Protein AF-A0A0F4YR17-F1 (afdb_monomer)

Mean predicted aligned error: 17.88 Å

Nearest PDB structures (foldseek):
  8h3f-assembly1_H  TM=8.904E-01  e=1.041E-07  Homo sapiens
  4d10-assembly1_P  TM=8.775E-01  e=1.626E-07  Homo sapiens
  6r7f-assembly1_H  TM=9.020E-01  e=9.200E-07  Homo sapiens
  6r7h-assembly1_H  TM=9.008E-01  e=6.505E-07  Homo sapiens
  6r6h-assembly1_H  TM=8.736E-01  e=8.127E-06  Homo sapiens

Radius of gyration: 30.66 Å; Cα contacts (8 Å, |Δi|>4): 217; chains: 1; bounding box: 77×97×69 Å

Sequence (303 aa):
MAAKETKTIQAETKRSLLPAPPGVPHSNSLIFHVTALVGFEFLPGHRTMDLPPLSFEQLSKVLAEAPTAEALWDMLSQYENEACLQFTDTEVTGDPKLLSAFYASFLISHLLSDQIHEARAMTTRMPPTLVKDDMVLQNSITLLRAVYQNKYAEVYRILRQLPWPEPVNQYVQKYDAYFAEKTFKEISRAYEAIRAERAATYLGLEEEIQGDSGEPSPKLIQILTQRGWVWDADEHLFRPKVQDKPADLSDTKTSGLNQLVGLNEAFKSTLHTPAERLQPDYDDEANDNETCRETPYSGRDQI

pLDDT: mean 71.75, std 24.77, range [25.77, 96.62]

Structure (mmCIF, N/CA/C/O backbone):
data_AF-A0A0F4YR17-F1
#
_entry.id   AF-A0A0F4YR17-F1
#
loop_
_atom_site.group_PDB
_atom_site.id
_atom_site.type_symbol
_atom_site.label_atom_id
_atom_site.label_alt_id
_atom_site.label_comp_id
_atom_site.label_asym_id
_atom_site.label_entity_id
_atom_site.label_seq_id
_atom_site.pdbx_PDB_ins_code
_atom_site.Cartn_x
_atom_site.Cartn_y
_atom_site.Cartn_z
_atom_site.occupancy
_atom_site.B_iso_or_equiv
_atom_site.auth_seq_id
_atom_site.auth_comp_id
_atom_site.auth_asym_id
_atom_site.auth_atom_id
_atom_site.pdbx_PDB_model_num
ATOM 1 N N . MET A 1 1 ? 35.434 47.668 32.927 1.00 36.44 1 MET A N 1
ATOM 2 C CA . MET A 1 1 ? 34.637 48.835 33.382 1.00 36.44 1 MET A CA 1
ATOM 3 C C . MET A 1 1 ? 33.297 48.793 32.663 1.00 36.44 1 MET A C 1
ATOM 5 O O . MET A 1 1 ? 33.337 48.435 31.498 1.00 36.44 1 MET A O 1
ATOM 9 N N . ALA A 1 2 ? 32.189 49.154 33.336 1.00 40.12 2 ALA A N 1
ATOM 10 C CA . ALA A 1 2 ? 30.784 49.066 32.869 1.00 40.12 2 ALA A CA 1
ATOM 11 C C . ALA A 1 2 ? 30.328 47.629 32.486 1.00 40.12 2 ALA A C 1
ATOM 13 O O . ALA A 1 2 ? 30.920 47.020 31.609 1.00 40.12 2 ALA A O 1
ATOM 14 N N . ALA A 1 3 ? 29.386 46.931 33.134 1.00 39.28 3 ALA A N 1
ATOM 15 C CA . ALA A 1 3 ? 28.252 47.245 34.022 1.00 39.28 3 ALA A CA 1
ATOM 16 C C . ALA A 1 3 ? 26.977 47.778 33.333 1.00 39.28 3 ALA A C 1
ATOM 18 O O . ALA A 1 3 ? 27.070 48.686 32.513 1.00 39.28 3 ALA A O 1
ATOM 19 N N . LYS A 1 4 ? 25.821 47.275 33.823 1.00 41.38 4 LYS A N 1
ATOM 20 C CA . LYS A 1 4 ? 24.414 47.663 33.541 1.00 41.38 4 LYS A CA 1
ATOM 21 C C . LYS A 1 4 ? 23.824 47.165 32.199 1.00 41.38 4 LYS A C 1
ATOM 23 O O . LYS A 1 4 ? 24.542 47.064 31.219 1.00 41.38 4 LYS A O 1
ATOM 28 N N . GLU A 1 5 ? 22.529 46.834 32.086 1.00 46.38 5 GLU A N 1
ATOM 29 C CA . GLU A 1 5 ? 21.465 46.685 33.103 1.00 46.38 5 GLU A CA 1
ATOM 30 C C . GLU A 1 5 ? 20.337 45.756 32.610 1.00 46.38 5 GLU A C 1
ATOM 32 O O . GLU A 1 5 ? 20.072 45.660 31.415 1.00 46.38 5 GLU A O 1
ATOM 37 N N . THR A 1 6 ? 19.642 45.103 33.543 1.00 44.38 6 THR A N 1
ATOM 38 C CA . THR A 1 6 ? 18.373 44.396 33.310 1.00 44.38 6 THR A CA 1
ATOM 39 C C . THR A 1 6 ? 17.219 45.374 33.071 1.00 44.38 6 THR A C 1
ATOM 41 O O . THR A 1 6 ? 17.178 46.443 33.681 1.00 44.38 6 THR A O 1
ATOM 44 N N . LYS A 1 7 ? 16.209 44.980 32.277 1.00 49.78 7 LYS A N 1
ATOM 45 C CA . LYS A 1 7 ? 14.873 45.595 32.368 1.00 49.78 7 LYS A CA 1
ATOM 46 C C . LYS A 1 7 ? 13.724 44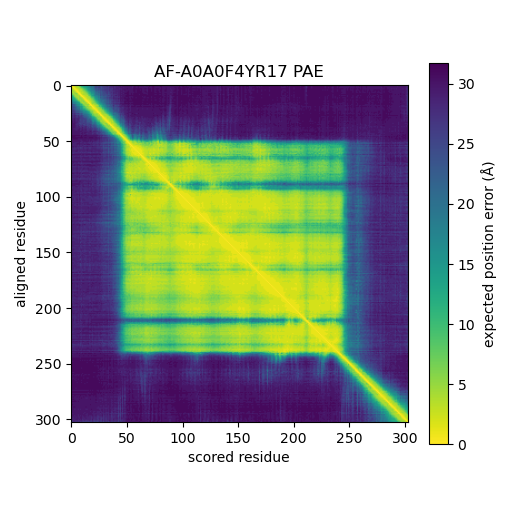.663 31.969 1.00 49.78 7 LYS A C 1
ATOM 48 O O . LYS A 1 7 ? 13.427 44.458 30.798 1.00 49.78 7 LYS A O 1
ATOM 53 N N . THR A 1 8 ? 13.053 44.158 32.997 1.00 35.41 8 THR A N 1
ATOM 54 C CA . THR A 1 8 ? 11.696 43.602 32.959 1.00 35.41 8 THR A CA 1
ATOM 55 C C . THR A 1 8 ? 10.680 44.702 32.659 1.00 35.41 8 THR A C 1
ATOM 57 O O . THR A 1 8 ? 10.723 45.734 33.326 1.00 35.41 8 THR A O 1
ATOM 60 N N . ILE A 1 9 ? 9.711 44.456 31.770 1.00 47.59 9 ILE A N 1
ATOM 61 C CA . ILE A 1 9 ? 8.383 45.095 31.822 1.00 47.59 9 ILE A CA 1
ATOM 62 C C . ILE A 1 9 ? 7.319 44.037 31.493 1.00 47.59 9 ILE A C 1
ATOM 64 O O . ILE A 1 9 ? 7.312 43.471 30.404 1.00 47.59 9 ILE A O 1
ATOM 68 N N . GLN A 1 10 ? 6.420 43.787 32.446 1.00 37.62 10 GLN A N 1
ATOM 69 C CA . GLN A 1 10 ? 5.123 43.151 32.198 1.00 37.62 10 GLN A CA 1
ATOM 70 C C . GLN A 1 10 ? 4.152 44.203 31.646 1.00 37.62 10 GLN A C 1
ATOM 72 O O . GLN A 1 10 ? 4.198 45.357 32.072 1.00 37.62 10 GLN A O 1
ATOM 77 N N . ALA A 1 11 ? 3.223 43.802 30.780 1.00 45.50 11 ALA A N 1
ATOM 78 C CA . ALA A 1 11 ? 2.029 44.589 30.486 1.00 45.50 11 ALA A CA 1
ATOM 79 C C . ALA A 1 11 ? 0.801 43.676 30.537 1.00 45.50 11 ALA A C 1
ATOM 81 O O . ALA A 1 11 ? 0.775 42.600 29.943 1.00 45.50 11 ALA A O 1
ATOM 82 N N . GLU A 1 12 ? -0.187 44.108 31.307 1.00 36.03 12 GLU A N 1
ATOM 83 C CA . GLU A 1 12 ? -1.329 43.320 31.754 1.00 36.03 12 GLU A CA 1
ATOM 84 C C . GLU A 1 12 ? -2.622 43.777 31.051 1.00 36.03 12 GLU A C 1
ATOM 86 O O . GLU A 1 12 ? -2.729 44.918 30.606 1.00 36.03 12 GLU A O 1
ATOM 91 N N . THR A 1 13 ? -3.647 42.923 31.088 1.00 33.28 13 THR A N 1
ATOM 92 C CA . THR A 1 13 ? -5.056 43.336 31.244 1.00 33.28 13 THR A CA 1
ATOM 93 C C . THR A 1 13 ? -5.712 44.208 30.152 1.00 33.28 13 THR A C 1
ATOM 95 O O . THR A 1 13 ? -5.631 45.435 30.167 1.00 33.28 13 THR A O 1
ATOM 98 N N . LYS A 1 14 ? -6.629 43.591 29.382 1.00 43.06 14 LYS A N 1
ATOM 99 C CA . LYS A 1 14 ? -8.071 43.928 29.485 1.00 43.06 14 LYS A CA 1
ATOM 100 C C . LYS A 1 14 ? -9.008 42.895 28.846 1.00 43.06 14 LYS A C 1
ATOM 102 O O . LYS A 1 14 ? -8.964 42.639 27.649 1.00 43.06 14 LYS A O 1
ATOM 107 N N . ARG A 1 15 ? -9.935 42.379 29.663 1.00 35.72 15 ARG A N 1
ATOM 108 C CA . ARG A 1 15 ? -11.203 41.784 29.205 1.00 35.72 15 ARG A CA 1
ATOM 109 C C . ARG A 1 15 ? -12.040 42.850 28.492 1.00 35.72 15 ARG A C 1
ATOM 111 O O . ARG A 1 15 ? -12.117 43.974 28.984 1.00 35.72 15 ARG A O 1
ATOM 118 N N . SER A 1 16 ? -12.787 42.451 27.466 1.00 38.09 16 SER A N 1
ATOM 119 C CA . SER A 1 16 ? -14.058 43.098 27.131 1.00 38.09 16 SER A CA 1
ATOM 120 C C . SER A 1 16 ? -15.066 42.038 26.690 1.00 38.09 16 SER A C 1
ATOM 122 O O . SER A 1 16 ? -14.885 41.399 25.658 1.00 38.09 16 SER A O 1
ATOM 124 N N . LEU A 1 17 ? -16.101 41.824 27.506 1.00 36.56 17 LEU A N 1
ATOM 125 C CA . LEU A 1 17 ? -17.325 41.147 27.074 1.00 36.56 17 LEU A CA 1
ATOM 126 C C . LEU A 1 17 ? -18.181 42.148 26.289 1.00 36.56 17 LEU A C 1
ATOM 128 O O . LEU A 1 17 ? -18.124 43.331 26.605 1.00 36.56 17 LEU A O 1
ATOM 132 N N . LEU A 1 18 ? -19.012 41.666 25.362 1.00 44.25 18 LEU A N 1
ATOM 133 C CA . LEU A 1 18 ? -20.339 42.189 24.969 1.00 44.25 18 LEU A CA 1
ATOM 134 C C . LEU A 1 18 ? -20.997 41.131 24.027 1.00 44.25 18 LEU A C 1
ATOM 136 O O . LEU A 1 18 ? -20.317 40.164 23.675 1.00 44.25 18 LEU A O 1
ATOM 140 N N . PRO A 1 19 ? -22.321 41.147 23.763 1.00 47.56 19 PRO A N 1
ATOM 141 C CA . PRO A 1 19 ? -23.148 39.993 24.120 1.00 47.56 19 PRO A CA 1
ATOM 142 C C . PRO A 1 19 ? -23.882 39.328 22.941 1.00 47.56 19 PRO A C 1
ATOM 144 O O . PRO A 1 19 ? -23.980 39.873 21.845 1.00 47.56 19 PRO A O 1
ATOM 147 N N . ALA A 1 20 ? -24.465 38.156 23.209 1.00 43.97 20 ALA A N 1
ATOM 148 C CA . ALA A 1 20 ? -25.364 37.464 22.287 1.00 43.97 20 ALA A CA 1
ATOM 149 C C . ALA A 1 20 ? -26.774 38.110 22.237 1.00 43.97 20 ALA A C 1
ATOM 151 O O . ALA A 1 20 ? -27.257 38.578 23.272 1.00 43.97 20 ALA A O 1
ATOM 152 N N . PRO A 1 21 ? -27.458 38.112 21.074 1.00 55.12 21 PRO A N 1
ATOM 153 C CA . PRO A 1 21 ? -28.846 38.565 20.940 1.00 55.12 21 PRO A CA 1
ATOM 154 C C . PRO A 1 21 ? -29.882 37.483 21.355 1.00 55.12 21 PRO A C 1
ATOM 156 O O . PRO A 1 21 ? -29.577 36.293 21.253 1.00 55.12 21 PRO A O 1
ATOM 159 N N . PRO A 1 22 ? -31.104 37.853 21.807 1.00 47.50 22 PRO A N 1
ATOM 160 C CA . PRO A 1 22 ? -32.066 36.912 22.408 1.00 47.50 22 PRO A CA 1
ATOM 161 C C . PRO A 1 22 ? -33.304 36.538 21.551 1.00 47.50 22 PRO A C 1
ATOM 163 O O . PRO A 1 22 ? -33.924 37.413 20.953 1.00 47.50 22 PRO A O 1
ATOM 166 N N . GLY A 1 23 ? -33.753 35.271 21.659 1.00 33.53 23 GLY A N 1
ATOM 167 C CA . GLY A 1 23 ? -35.139 34.799 21.390 1.00 33.53 23 GLY A CA 1
ATOM 168 C C . GLY A 1 23 ? -35.605 34.766 19.915 1.00 33.53 23 GLY A C 1
ATOM 169 O O . GLY A 1 23 ? -34.942 35.337 19.063 1.00 33.53 23 GLY A O 1
ATOM 170 N N . VAL A 1 24 ? -36.726 34.155 19.482 1.00 40.06 24 VAL A N 1
ATOM 171 C CA . VAL A 1 24 ? -37.856 33.318 20.015 1.00 40.06 24 VAL A CA 1
ATOM 172 C C . VAL A 1 24 ? -38.519 32.665 18.742 1.00 40.06 24 VAL A C 1
ATOM 174 O O . VAL A 1 24 ? -38.300 33.270 17.689 1.00 40.06 24 VAL A O 1
ATOM 177 N N . PRO A 1 25 ? -39.330 31.558 18.687 1.00 43.88 25 PRO A N 1
ATOM 178 C CA . PRO A 1 25 ? -39.989 30.692 19.696 1.00 43.88 25 PRO A CA 1
ATOM 179 C C . PRO A 1 25 ? -39.722 29.158 19.540 1.00 43.88 25 PRO A C 1
ATOM 181 O O . PRO A 1 25 ? -38.867 28.721 18.779 1.00 43.88 25 PRO A O 1
ATOM 184 N N . HIS A 1 26 ? -40.501 28.334 20.261 1.00 33.47 26 HIS A N 1
ATOM 185 C CA . HIS A 1 26 ? -40.683 26.878 20.089 1.00 33.47 26 HIS A CA 1
ATOM 186 C C . HIS A 1 26 ? -41.570 26.481 18.886 1.00 33.47 26 HIS A C 1
ATOM 188 O O . HIS A 1 26 ? -42.548 27.178 18.612 1.00 33.47 26 HIS A O 1
ATOM 194 N N . SER A 1 27 ? -41.366 25.280 18.313 1.00 33.75 27 SER A N 1
ATOM 195 C CA . SER A 1 27 ? -42.446 24.320 17.958 1.00 33.75 27 SER A CA 1
ATOM 196 C C . SER A 1 27 ? -41.922 22.957 17.476 1.00 33.75 27 SER A C 1
ATOM 198 O O . SER A 1 27 ? -40.939 22.906 16.751 1.00 33.75 27 SER A O 1
ATOM 200 N N . ASN A 1 28 ? -42.665 21.896 17.827 1.00 31.55 28 ASN A N 1
ATOM 201 C CA . ASN A 1 28 ? -42.704 20.540 17.241 1.00 31.55 28 ASN A CA 1
ATOM 202 C C . ASN A 1 28 ? -41.363 19.769 17.190 1.00 31.55 28 ASN A C 1
ATOM 204 O O . ASN A 1 28 ? -40.507 20.029 16.358 1.00 31.55 28 ASN A O 1
ATOM 208 N N . SER A 1 29 ? -41.095 18.793 18.064 1.00 33.16 29 SER A N 1
ATOM 209 C CA . SER A 1 29 ? -41.877 17.561 18.295 1.00 33.16 29 SER A CA 1
ATOM 210 C C . SER A 1 29 ? -42.225 16.826 16.996 1.00 33.16 29 SER A C 1
ATOM 212 O O . SER A 1 29 ? -43.290 17.031 16.418 1.00 33.16 29 SER A O 1
ATOM 214 N N . LEU A 1 30 ? -41.318 15.947 16.567 1.00 33.22 30 LEU A N 1
ATOM 215 C CA . LEU A 1 30 ? -41.588 14.867 15.622 1.00 33.22 30 LEU A CA 1
ATOM 216 C C . LEU A 1 30 ? -40.915 13.596 16.149 1.00 33.22 30 LEU A C 1
ATOM 218 O O . LEU A 1 30 ? -39.728 13.353 15.944 1.00 33.22 30 LEU A O 1
ATOM 222 N N . ILE A 1 31 ? -41.700 12.809 16.884 1.00 32.25 31 ILE A N 1
ATOM 223 C CA . ILE A 1 31 ? -41.326 11.471 17.339 1.00 32.25 31 ILE A CA 1
ATOM 224 C C . ILE A 1 31 ? -41.325 10.557 16.111 1.00 32.25 31 ILE A C 1
ATOM 226 O O . ILE A 1 31 ? -42.386 10.150 15.641 1.00 32.25 31 ILE A O 1
ATOM 230 N N . PHE A 1 32 ? -40.143 10.210 15.602 1.00 30.70 32 PHE A N 1
ATOM 231 C CA . PHE A 1 32 ? -40.007 9.110 14.649 1.00 30.70 32 PHE A CA 1
ATOM 232 C C . PHE A 1 32 ? -39.936 7.780 15.401 1.00 30.70 32 PHE A C 1
ATOM 234 O O . PHE A 1 32 ? -38.867 7.241 15.672 1.00 30.70 32 PHE A O 1
ATOM 241 N N . HIS A 1 33 ? -41.111 7.232 15.714 1.00 30.48 33 HIS A N 1
ATOM 242 C CA . HIS A 1 33 ? -41.242 5.805 15.992 1.00 30.48 33 HIS A CA 1
ATOM 243 C C . HIS A 1 33 ? -41.028 5.036 14.680 1.00 30.48 33 HIS A C 1
ATOM 245 O O . HIS A 1 33 ? -41.962 4.861 13.900 1.00 30.48 33 HIS A O 1
ATOM 251 N N . VAL A 1 34 ? -39.807 4.555 14.441 1.00 31.50 34 VAL A N 1
ATOM 252 C CA . VAL A 1 34 ? -39.551 3.508 13.438 1.00 31.50 34 VAL A CA 1
ATOM 253 C C . VAL A 1 34 ? -39.437 2.175 14.166 1.00 31.50 34 VAL A C 1
ATOM 255 O O . VAL A 1 34 ? -38.358 1.641 14.400 1.00 31.50 34 VAL A O 1
ATOM 258 N N . THR A 1 35 ? -40.594 1.639 14.549 1.00 35.88 35 THR A N 1
ATOM 259 C CA . THR A 1 35 ? -40.712 0.243 14.972 1.00 35.88 35 THR A CA 1
ATOM 260 C C . THR A 1 35 ? -40.823 -0.616 13.712 1.00 35.88 35 THR A C 1
ATOM 262 O O . THR A 1 35 ? -41.921 -0.833 13.206 1.00 35.88 35 THR A O 1
ATOM 265 N N . ALA A 1 36 ? -39.690 -1.086 13.188 1.00 33.84 36 ALA A N 1
ATOM 266 C CA . ALA A 1 36 ? -39.637 -2.043 12.083 1.00 33.84 36 ALA A CA 1
ATOM 267 C C . ALA A 1 36 ? -39.045 -3.365 12.591 1.00 33.84 36 ALA A C 1
ATOM 269 O O . ALA A 1 36 ? -37.833 -3.537 12.678 1.00 33.84 36 ALA A O 1
ATOM 270 N N . LEU A 1 37 ? -39.934 -4.277 12.982 1.00 36.03 37 LEU A N 1
ATOM 271 C CA . LEU A 1 37 ? -39.605 -5.568 13.578 1.00 36.03 37 LEU A CA 1
ATOM 272 C C . LEU A 1 37 ? -39.754 -6.661 12.511 1.00 36.03 37 LEU A C 1
ATOM 274 O O . LEU A 1 37 ? -40.835 -7.209 12.320 1.00 36.03 37 LEU A O 1
ATOM 278 N N . VAL A 1 38 ? -38.662 -6.938 11.798 1.00 38.81 38 VAL A N 1
ATOM 279 C CA . VAL A 1 38 ? -38.475 -8.105 10.918 1.00 38.81 38 VAL A CA 1
ATOM 280 C C . VAL A 1 38 ? -37.001 -8.485 11.088 1.00 38.81 38 VAL A C 1
ATOM 282 O O . VAL A 1 38 ? -36.120 -7.712 10.741 1.00 38.81 38 VAL A O 1
ATOM 285 N N . GLY A 1 39 ? -36.658 -9.559 11.789 1.00 34.59 39 GLY A N 1
ATOM 286 C CA . GLY A 1 39 ? -37.016 -10.918 11.392 1.00 34.59 39 GLY A CA 1
ATOM 287 C C . GLY A 1 39 ? -35.841 -11.541 10.632 1.00 34.59 39 GLY A C 1
ATOM 288 O O . GLY A 1 39 ? -36.024 -12.047 9.532 1.00 34.59 39 GLY A O 1
ATOM 289 N N . PHE A 1 40 ? -34.627 -11.424 11.182 1.00 33.12 40 PHE A N 1
ATOM 290 C CA . PHE A 1 40 ? -33.430 -12.015 10.591 1.00 33.12 40 PHE A CA 1
ATOM 291 C C . PHE A 1 40 ? -33.357 -13.479 11.031 1.00 33.12 40 PHE A C 1
ATOM 293 O O . PHE A 1 40 ? -33.010 -13.776 12.175 1.00 33.12 40 PHE A O 1
ATOM 300 N N . GLU A 1 41 ? -33.761 -14.389 10.146 1.00 28.39 41 GLU A N 1
ATOM 301 C CA . GLU A 1 41 ? -33.656 -15.825 10.394 1.00 28.39 41 GLU A CA 1
ATOM 302 C C . GLU A 1 41 ? -32.180 -16.211 10.529 1.00 28.39 41 GLU A C 1
ATOM 304 O O . GLU A 1 41 ? -31.380 -16.089 9.600 1.00 28.39 41 GLU A O 1
ATOM 309 N N . PHE A 1 42 ? -31.812 -16.649 11.731 1.00 33.00 42 PHE A N 1
ATOM 310 C CA . PHE A 1 42 ? -30.447 -17.015 12.076 1.00 33.00 42 PHE A CA 1
ATOM 311 C C . PHE A 1 42 ? -30.101 -18.359 11.422 1.00 33.00 42 PHE A C 1
ATOM 313 O O . PHE A 1 42 ? -30.452 -19.422 11.938 1.00 33.00 42 PHE A O 1
ATOM 320 N N . LEU A 1 43 ? -29.435 -18.318 10.263 1.00 31.97 43 LEU A N 1
ATOM 321 C CA . LEU A 1 43 ? -28.957 -19.522 9.583 1.00 31.97 43 LEU A CA 1
ATOM 322 C C . LEU A 1 43 ? -27.986 -20.294 10.503 1.00 31.97 43 LEU A C 1
ATOM 324 O O . LEU A 1 43 ? -26.985 -19.725 10.951 1.00 31.97 43 LEU A O 1
ATOM 328 N N . PRO A 1 44 ? -28.235 -21.588 10.790 1.00 39.84 4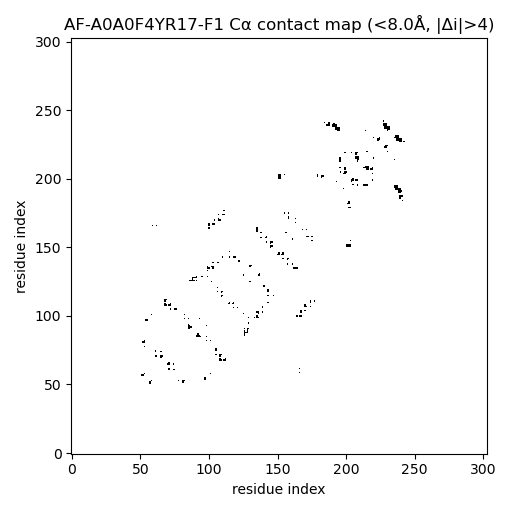4 PRO A N 1
ATOM 329 C CA . PRO A 1 44 ? -27.431 -22.359 11.732 1.00 39.84 44 PRO A CA 1
ATOM 330 C C . PRO A 1 44 ? -26.122 -22.822 11.075 1.00 39.84 44 PRO A C 1
ATOM 332 O O . PRO A 1 44 ? -25.997 -23.957 10.622 1.00 39.84 44 PRO A O 1
ATOM 335 N N . GLY A 1 45 ? -25.141 -21.920 11.013 1.00 37.25 45 GLY A N 1
ATOM 336 C CA . GLY A 1 45 ? -23.809 -22.194 10.458 1.00 37.25 45 GLY A CA 1
ATOM 337 C C . GLY A 1 45 ? -22.646 -21.520 11.189 1.00 37.25 45 GLY A C 1
ATOM 338 O O . GLY A 1 45 ? -21.493 -21.870 10.940 1.00 37.25 45 GLY A O 1
ATOM 339 N N . HIS A 1 46 ? -22.911 -20.584 12.108 1.00 43.19 46 HIS A N 1
ATOM 340 C CA . HIS A 1 46 ? -21.842 -19.902 12.833 1.00 43.19 46 HIS A CA 1
ATOM 341 C C . HIS A 1 46 ? -21.205 -20.843 13.861 1.00 43.19 46 HIS A C 1
ATOM 343 O O . HIS A 1 46 ? -21.784 -21.135 14.907 1.00 43.19 46 HIS A O 1
ATOM 349 N N . ARG A 1 47 ? -19.978 -21.293 13.578 1.00 40.47 47 ARG A N 1
ATOM 350 C CA . ARG A 1 47 ? -19.095 -21.862 14.598 1.00 40.47 47 ARG A CA 1
ATOM 351 C C . ARG A 1 47 ? -18.722 -20.747 15.572 1.00 40.47 47 ARG A C 1
ATOM 353 O O . ARG A 1 47 ? -17.752 -20.030 15.346 1.00 4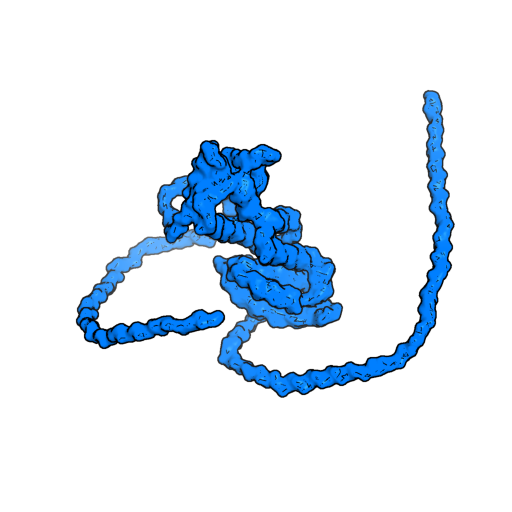0.47 47 ARG A O 1
ATOM 360 N N . THR A 1 48 ? -19.474 -20.601 16.655 1.00 48.09 48 THR A N 1
ATOM 361 C CA . THR A 1 48 ? -18.958 -19.959 17.865 1.00 48.09 48 THR A CA 1
ATOM 362 C C . THR A 1 48 ? -17.926 -20.912 18.457 1.00 48.09 48 THR A C 1
ATOM 364 O O . THR A 1 48 ? -18.266 -21.808 19.229 1.00 48.09 48 THR A O 1
ATOM 367 N N . MET A 1 49 ? -16.668 -20.780 18.035 1.00 52.91 49 MET A N 1
ATOM 368 C CA . MET A 1 49 ? -15.580 -21.271 18.874 1.00 52.91 49 MET A CA 1
ATOM 369 C C . MET A 1 49 ? -15.626 -20.474 20.181 1.00 52.91 49 MET A C 1
ATOM 371 O O . MET A 1 49 ? -15.896 -19.272 20.144 1.00 52.91 49 MET A O 1
ATOM 375 N N . ASP A 1 50 ? -15.374 -21.131 21.314 1.00 65.75 50 ASP A N 1
ATOM 376 C CA . ASP A 1 50 ? -15.154 -20.450 22.593 1.00 65.75 50 ASP A CA 1
ATOM 377 C C . ASP A 1 50 ? -13.832 -19.674 22.497 1.00 65.75 50 ASP A C 1
ATOM 379 O O . ASP A 1 50 ? -12.755 -20.173 22.832 1.00 65.75 50 ASP A O 1
ATOM 383 N N . LEU A 1 51 ? -13.906 -18.474 21.925 1.00 74.00 51 LEU A N 1
ATOM 384 C CA . LEU A 1 51 ? -12.753 -17.619 21.687 1.00 74.00 51 LEU A CA 1
ATOM 385 C C . LEU A 1 51 ? -12.322 -16.960 23.007 1.00 74.00 51 LEU A C 1
ATOM 387 O O . LEU A 1 51 ? -13.173 -16.516 23.781 1.00 74.00 51 LEU A O 1
ATOM 391 N N . PRO A 1 52 ? -11.009 -16.893 23.291 1.00 81.75 52 PRO A N 1
ATOM 392 C CA . PRO A 1 52 ? -10.506 -16.130 24.429 1.00 81.75 52 PRO A CA 1
ATOM 393 C C . PRO A 1 52 ? -10.822 -14.640 24.229 1.00 81.75 52 PRO A C 1
ATOM 395 O O . PRO A 1 52 ? -10.753 -14.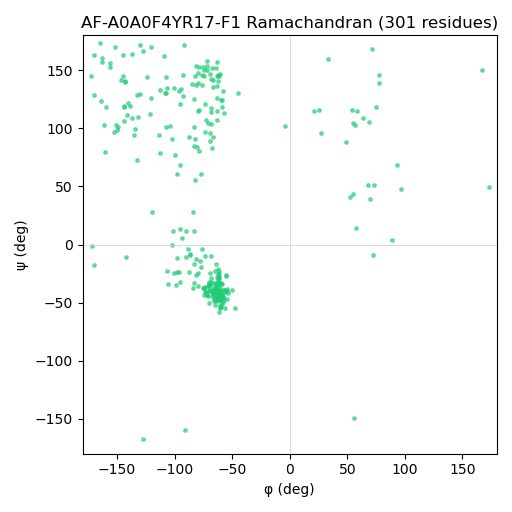178 23.095 1.00 81.75 52 PRO A O 1
ATOM 398 N N . PRO A 1 53 ? -11.119 -13.869 25.287 1.00 84.38 53 PRO A N 1
ATOM 399 C CA . PRO A 1 53 ? -11.550 -12.480 25.146 1.00 84.38 53 PRO A CA 1
ATOM 400 C C . PRO A 1 53 ? -10.494 -11.592 24.473 1.00 84.38 53 PRO A C 1
ATOM 402 O O . PRO A 1 53 ? -9.281 -11.741 24.693 1.00 84.38 53 PRO A O 1
ATOM 405 N N . LEU A 1 54 ? -10.974 -10.628 23.688 1.00 85.25 54 LEU A N 1
ATOM 406 C CA . LEU A 1 54 ? -10.172 -9.642 22.980 1.00 85.25 54 LEU A CA 1
ATOM 407 C C . LEU A 1 54 ? -9.307 -8.859 23.973 1.00 85.25 54 LEU A C 1
ATOM 409 O O . LEU A 1 54 ? -9.778 -8.082 24.802 1.00 85.25 54 LEU A O 1
ATOM 413 N N . SER A 1 55 ? -8.002 -9.067 23.856 1.00 87.81 55 SER A N 1
ATOM 414 C CA . SER A 1 55 ? -6.968 -8.475 24.698 1.00 87.81 55 SER A CA 1
ATOM 415 C C . SER A 1 55 ? -5.731 -8.187 23.855 1.00 87.81 55 SER A C 1
ATOM 417 O O . SER A 1 55 ? -5.573 -8.730 22.762 1.00 87.81 55 SER A O 1
ATOM 419 N N . PHE A 1 56 ? -4.826 -7.340 24.347 1.00 85.56 56 PHE A N 1
ATOM 420 C CA . PHE A 1 56 ? -3.628 -6.964 23.591 1.00 85.56 56 PHE A CA 1
ATOM 421 C C . PHE A 1 56 ? -2.690 -8.159 23.340 1.00 85.56 56 PHE A C 1
ATOM 423 O O . PHE A 1 56 ? -2.082 -8.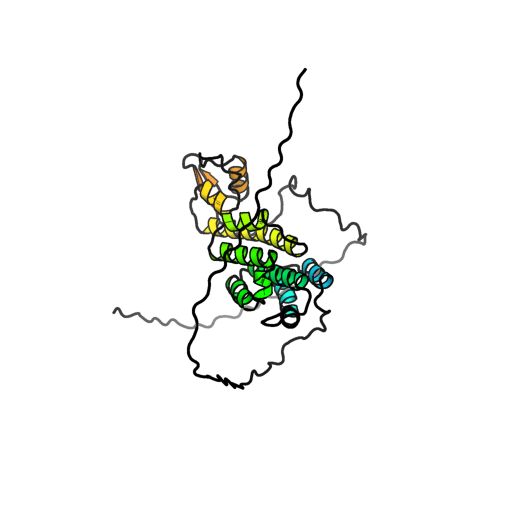256 22.274 1.00 85.56 56 PHE A O 1
ATOM 430 N N . GLU A 1 57 ? -2.618 -9.102 24.286 1.00 85.81 57 GLU A N 1
ATOM 431 C CA . GLU A 1 57 ? -1.889 -10.366 24.125 1.00 85.81 57 GLU A CA 1
ATOM 432 C C . GLU A 1 57 ? -2.537 -11.250 23.055 1.00 85.81 57 GLU A C 1
ATOM 434 O O . GLU A 1 57 ? -1.845 -11.727 22.158 1.00 85.81 57 GLU A O 1
ATOM 439 N N . GLN A 1 58 ? -3.865 -11.412 23.089 1.00 87.00 58 GLN A N 1
ATOM 440 C CA . GLN A 1 58 ? -4.587 -12.219 22.105 1.00 87.00 58 GLN A CA 1
ATOM 441 C C . GLN A 1 58 ? -4.542 -11.597 20.701 1.00 87.00 58 GLN A C 1
ATOM 443 O O . GLN A 1 58 ? -4.347 -12.320 19.726 1.00 87.00 58 GLN A O 1
ATOM 448 N N . LEU A 1 59 ? -4.634 -10.268 20.590 1.00 86.19 59 LEU A N 1
ATOM 449 C CA . LEU A 1 59 ? -4.419 -9.548 19.336 1.00 86.19 59 LEU A CA 1
ATOM 450 C C . LEU A 1 59 ? -2.996 -9.802 18.823 1.00 86.19 59 LEU A C 1
ATOM 452 O O . LEU A 1 59 ? -2.830 -10.267 17.703 1.00 86.19 59 LEU A O 1
ATOM 456 N N . SER A 1 60 ? -1.972 -9.593 19.657 1.00 85.25 60 SER A N 1
ATOM 457 C CA . SER A 1 60 ? -0.570 -9.851 19.290 1.00 85.25 60 SER A CA 1
ATOM 458 C C . SER A 1 60 ? -0.324 -11.310 18.879 1.00 85.25 60 SER A C 1
ATOM 460 O O . SER A 1 60 ? 0.474 -11.563 17.982 1.00 85.25 60 SER A O 1
ATOM 462 N N . LYS A 1 61 ? -1.038 -12.266 19.487 1.00 87.25 61 LYS A N 1
ATOM 463 C CA . LYS A 1 61 ? -0.990 -13.691 19.145 1.00 87.25 61 LYS A CA 1
ATOM 464 C C . LYS A 1 61 ? -1.631 -13.989 17.786 1.00 87.25 61 LYS A C 1
ATOM 466 O O . LYS A 1 61 ? -0.974 -14.592 16.946 1.00 87.25 61 LYS A O 1
ATOM 471 N N . VAL A 1 62 ? -2.854 -13.519 17.527 1.00 85.69 62 VAL A N 1
ATOM 472 C CA . VAL A 1 62 ? -3.511 -13.624 16.203 1.00 85.69 62 VAL A CA 1
ATOM 473 C C . VAL A 1 62 ? -2.628 -13.003 15.114 1.00 85.69 62 VAL A C 1
ATOM 475 O O . VAL A 1 62 ? -2.450 -13.566 14.035 1.00 85.69 62 VAL A O 1
ATOM 478 N N . LEU A 1 63 ? -2.002 -11.871 15.440 1.00 82.12 63 LEU A N 1
ATOM 479 C CA . LEU A 1 63 ? -1.046 -11.156 14.599 1.00 82.12 63 LEU A CA 1
ATOM 480 C C . LEU A 1 63 ? 0.335 -11.835 14.485 1.00 82.12 63 LEU A C 1
ATOM 482 O O . LEU A 1 63 ? 1.115 -11.442 13.619 1.00 82.12 63 LEU A O 1
ATOM 486 N N . ALA A 1 64 ? 0.642 -12.867 15.269 1.00 84.12 64 ALA A N 1
ATOM 487 C CA . ALA A 1 64 ? 1.833 -13.702 15.099 1.00 84.12 64 ALA A CA 1
ATOM 488 C C . ALA A 1 64 ? 1.522 -15.018 14.361 1.00 84.12 64 ALA A C 1
ATOM 490 O O . ALA A 1 64 ? 2.346 -15.499 13.587 1.00 84.12 64 ALA A O 1
ATOM 491 N N . GLU A 1 65 ? 0.335 -15.588 14.583 1.00 85.44 65 GLU A N 1
ATOM 492 C CA . GLU A 1 65 ? -0.063 -16.909 14.078 1.00 85.44 65 GLU A CA 1
ATOM 493 C C . GLU A 1 65 ? -0.590 -16.891 12.631 1.00 85.44 65 GLU A C 1
ATOM 495 O O . GLU A 1 65 ? -0.630 -17.943 11.998 1.00 85.44 65 GLU A O 1
ATOM 500 N N . ALA A 1 66 ? -0.963 -15.728 12.080 1.00 81.56 66 ALA A N 1
ATOM 501 C CA . ALA A 1 66 ? -1.532 -15.612 10.733 1.00 81.56 66 ALA A CA 1
ATOM 502 C C . ALA A 1 66 ? -0.520 -15.924 9.599 1.00 81.56 66 ALA A C 1
ATOM 504 O O . ALA A 1 66 ? 0.398 -15.127 9.368 1.00 81.56 66 ALA A O 1
ATOM 505 N N . PRO A 1 67 ? -0.704 -17.014 8.817 1.00 75.81 67 PRO A N 1
ATOM 506 C CA . PRO A 1 67 ? 0.204 -17.364 7.721 1.00 75.81 67 PRO A CA 1
ATOM 507 C C . PRO A 1 67 ? -0.067 -16.573 6.429 1.00 75.81 67 PRO A C 1
ATOM 509 O O . PRO A 1 67 ? 0.841 -16.387 5.622 1.00 75.81 67 PRO A O 1
ATOM 512 N N . THR A 1 68 ? -1.305 -16.114 6.215 1.00 84.25 68 THR A N 1
ATOM 513 C CA . THR A 1 68 ? -1.757 -15.406 5.004 1.00 84.25 68 THR A CA 1
ATOM 514 C C . THR A 1 68 ? -2.646 -14.211 5.365 1.00 84.25 68 THR A C 1
ATOM 516 O O . THR A 1 68 ? -3.146 -14.113 6.486 1.00 84.25 68 THR A O 1
ATOM 519 N N . ALA A 1 69 ? -2.851 -13.294 4.412 1.00 84.62 69 ALA A N 1
ATOM 520 C CA . ALA A 1 69 ? -3.733 -12.135 4.584 1.00 84.62 69 ALA A CA 1
ATOM 521 C C . ALA A 1 69 ? -5.209 -12.533 4.787 1.00 84.62 69 ALA A C 1
ATOM 523 O O . ALA A 1 69 ? -5.896 -11.946 5.621 1.00 84.62 69 ALA A O 1
ATOM 524 N N . GLU A 1 70 ? -5.661 -13.576 4.089 1.00 85.12 70 GLU A N 1
ATOM 525 C CA . GLU A 1 70 ? -7.007 -14.142 4.238 1.00 85.12 70 GLU A CA 1
ATOM 526 C C . GLU A 1 70 ? -7.192 -14.760 5.630 1.00 85.12 70 GLU A C 1
ATOM 528 O O . GLU A 1 70 ? -8.123 -14.394 6.338 1.00 85.12 70 GLU A O 1
ATOM 533 N N . ALA A 1 71 ? -6.245 -15.589 6.090 1.00 86.38 71 ALA A N 1
ATOM 534 C CA . ALA A 1 71 ? -6.305 -16.197 7.422 1.00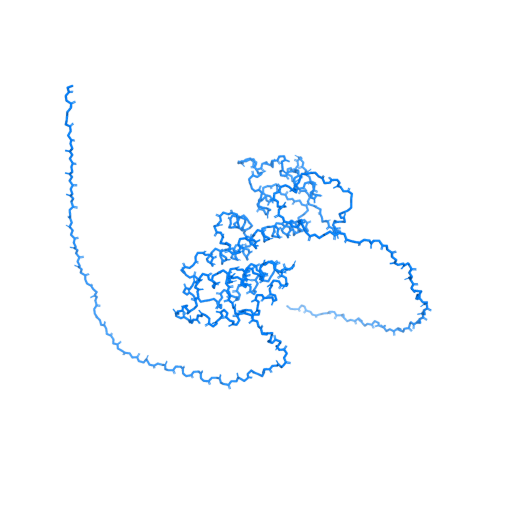 86.38 71 ALA A CA 1
ATOM 535 C C . ALA A 1 71 ? -6.231 -15.155 8.556 1.00 86.38 71 ALA A C 1
ATOM 537 O O . ALA A 1 71 ? -6.847 -15.324 9.607 1.00 86.38 71 ALA A O 1
ATOM 538 N N . LEU A 1 72 ? -5.494 -14.058 8.349 1.00 87.38 72 LEU A N 1
ATOM 539 C CA . LEU A 1 72 ? -5.496 -12.907 9.251 1.00 87.38 72 LEU A CA 1
ATOM 540 C C . LEU A 1 72 ? -6.897 -12.285 9.358 1.00 87.38 72 LEU A C 1
ATOM 542 O O . LEU A 1 72 ? -7.367 -12.022 10.464 1.00 87.38 72 LEU A O 1
ATOM 546 N N . TRP A 1 73 ? -7.554 -12.050 8.221 1.00 89.19 73 TRP A N 1
ATOM 547 C CA . TRP A 1 73 ? -8.909 -11.504 8.175 1.00 89.19 73 TRP A CA 1
ATOM 548 C C . TRP A 1 73 ? -9.940 -12.471 8.785 1.00 89.19 73 TRP A C 1
ATOM 550 O O . TRP A 1 73 ? -10.752 -12.045 9.608 1.00 89.19 73 TRP A O 1
ATOM 560 N N . ASP A 1 74 ? -9.860 -13.771 8.479 1.00 87.56 74 ASP A N 1
ATOM 561 C CA . ASP A 1 74 ? -10.706 -14.818 9.072 1.00 87.56 74 ASP A CA 1
ATOM 562 C C . ASP A 1 74 ? -10.608 -14.822 10.602 1.00 87.56 74 ASP A C 1
ATOM 564 O O . ASP A 1 74 ? -11.613 -14.970 11.295 1.00 87.56 74 ASP A O 1
ATOM 568 N N . MET A 1 75 ? -9.407 -14.644 11.160 1.00 89.38 75 MET A N 1
ATOM 569 C CA . MET A 1 75 ? -9.225 -14.578 12.610 1.00 89.38 75 MET A CA 1
ATOM 570 C C . MET A 1 75 ? -9.696 -13.250 13.208 1.00 89.38 75 MET A C 1
ATOM 572 O O . MET A 1 75 ? -10.360 -13.268 14.239 1.00 89.38 75 MET A O 1
ATOM 576 N N . LEU A 1 76 ? -9.389 -12.102 12.593 1.00 90.06 76 LEU A N 1
ATOM 577 C CA . LEU A 1 76 ? -9.795 -10.792 13.123 1.00 90.06 76 LEU A CA 1
ATOM 578 C C . LEU A 1 76 ? -11.313 -10.561 13.038 1.00 90.06 76 LEU A C 1
ATOM 580 O O . LEU A 1 76 ? -11.886 -9.990 13.965 1.00 90.06 76 LEU A O 1
ATOM 584 N N . SER A 1 77 ? -11.977 -11.050 11.987 1.00 89.81 77 SER A N 1
ATOM 585 C CA . SER A 1 77 ? -13.435 -10.940 11.822 1.00 89.81 77 SER A CA 1
ATOM 586 C C . SER A 1 77 ? -14.213 -11.645 12.939 1.00 89.81 77 SER A C 1
ATOM 588 O O . SER A 1 77 ? -15.241 -11.140 13.386 1.00 89.81 77 SER A O 1
ATOM 590 N N . GLN A 1 78 ? -13.689 -12.751 13.478 1.00 89.75 78 GLN A N 1
ATOM 591 C CA . GLN A 1 78 ? -14.283 -13.443 14.628 1.00 89.75 78 GLN A CA 1
ATOM 592 C C . GLN A 1 78 ? -14.320 -12.572 15.899 1.00 89.75 78 GLN A C 1
ATOM 594 O O . GLN A 1 78 ? -15.247 -12.705 16.698 1.00 89.75 78 GLN A O 1
ATOM 599 N N . TYR A 1 79 ? -13.364 -11.650 16.061 1.00 89.19 79 TYR A N 1
ATOM 600 C CA . TYR A 1 79 ? -13.303 -10.702 17.182 1.00 89.19 79 TYR A CA 1
ATOM 601 C C . TYR A 1 79 ? -14.097 -9.410 16.951 1.00 89.19 79 TYR A C 1
ATOM 603 O O . TYR A 1 79 ? -14.273 -8.636 17.891 1.00 89.19 79 TYR A O 1
ATOM 611 N N . GLU A 1 80 ? -14.612 -9.162 15.741 1.00 89.12 80 GLU A N 1
ATOM 612 C CA . GLU A 1 80 ? -15.334 -7.921 15.434 1.00 89.12 80 GLU A CA 1
ATOM 613 C C . GLU A 1 80 ? -16.571 -7.738 16.322 1.00 89.12 80 GLU A C 1
ATOM 615 O O . GLU A 1 80 ? -16.794 -6.651 16.850 1.00 89.12 80 GLU A O 1
ATOM 620 N N . ASN A 1 81 ? -17.341 -8.806 16.551 1.00 86.38 81 ASN A N 1
ATOM 621 C CA . ASN A 1 81 ? -18.515 -8.753 17.426 1.00 86.38 81 ASN A CA 1
ATOM 622 C C . ASN A 1 81 ? -18.149 -8.350 18.863 1.00 86.38 81 ASN A C 1
ATOM 624 O O . ASN A 1 81 ? -18.893 -7.605 19.492 1.00 86.38 81 ASN A O 1
ATOM 628 N N . GLU A 1 82 ? -17.004 -8.806 19.378 1.00 86.38 82 GLU A N 1
ATOM 629 C CA . GLU A 1 82 ? -16.535 -8.434 20.715 1.00 86.38 82 GLU A CA 1
ATOM 630 C C . GLU A 1 82 ? -16.019 -6.989 20.748 1.00 86.38 82 GLU A C 1
ATOM 632 O O . GLU A 1 82 ? -16.352 -6.243 21.667 1.00 86.38 82 GLU A O 1
ATOM 637 N N . ALA A 1 83 ? -15.283 -6.555 19.718 1.00 87.12 83 ALA A N 1
ATOM 638 C CA . ALA A 1 83 ? -14.847 -5.167 19.577 1.00 87.12 83 ALA A CA 1
ATOM 639 C C . ALA A 1 83 ? -16.041 -4.192 19.533 1.00 87.12 83 ALA A C 1
ATOM 641 O O . ALA A 1 83 ? -16.016 -3.165 20.210 1.00 87.12 83 ALA A O 1
ATOM 642 N N . CYS A 1 84 ? -17.115 -4.547 18.819 1.00 85.19 84 CYS A N 1
ATOM 643 C CA . CYS A 1 84 ? -18.365 -3.782 18.758 1.00 85.19 84 CYS A CA 1
ATOM 644 C C . CYS A 1 84 ? -19.082 -3.640 20.113 1.00 85.19 84 CYS A C 1
ATOM 646 O O . CYS A 1 84 ? -19.814 -2.674 20.308 1.00 85.19 84 CYS A O 1
ATOM 648 N N . LEU A 1 85 ? -18.876 -4.558 21.066 1.00 86.50 85 LEU A N 1
ATOM 649 C CA . LEU A 1 85 ? -19.453 -4.465 22.417 1.00 86.50 85 LEU A CA 1
ATOM 650 C C . LEU A 1 85 ? -18.654 -3.543 23.357 1.00 86.50 85 LEU A C 1
ATOM 652 O O . LEU A 1 85 ? -19.145 -3.183 24.428 1.00 86.50 85 LEU A O 1
ATOM 656 N N . GLN A 1 86 ? -17.438 -3.143 22.972 1.00 84.75 86 GLN A N 1
ATOM 657 C CA . GLN A 1 86 ? -16.558 -2.275 23.765 1.00 84.75 86 GLN A CA 1
ATOM 658 C C . GLN A 1 86 ? -16.759 -0.771 23.487 1.00 84.75 86 GLN A C 1
ATOM 660 O O . GLN A 1 86 ? -15.956 0.059 23.928 1.00 84.75 86 GLN A O 1
ATOM 665 N N . PHE A 1 87 ? -17.818 -0.386 22.771 1.00 80.75 87 PHE A N 1
ATOM 666 C CA . PHE A 1 87 ? -18.209 1.012 22.597 1.00 80.75 87 PHE A CA 1
ATOM 667 C C . PHE A 1 87 ? -19.714 1.181 22.359 1.00 80.75 87 PHE A C 1
ATOM 669 O O . PHE A 1 87 ? -20.465 0.236 22.142 1.00 80.75 87 PHE A O 1
ATOM 676 N N . THR A 1 88 ? -20.139 2.436 22.409 1.00 77.69 88 THR A N 1
ATOM 677 C CA . THR A 1 88 ? -21.465 2.937 22.043 1.00 77.69 88 THR A CA 1
ATOM 678 C C . THR A 1 88 ? -21.291 4.125 21.093 1.00 77.69 88 THR A C 1
ATOM 680 O O . THR A 1 88 ? -20.178 4.630 20.934 1.00 77.69 88 THR A O 1
ATOM 683 N N . ASP A 1 89 ? -22.378 4.626 20.501 1.00 69.44 89 ASP A N 1
ATOM 684 C CA . ASP A 1 89 ? -22.342 5.810 19.621 1.00 69.44 89 ASP A CA 1
ATOM 685 C C . ASP A 1 89 ? -21.723 7.054 20.291 1.00 69.44 89 ASP A C 1
ATOM 687 O O . ASP A 1 89 ? -21.193 7.938 19.612 1.00 69.44 89 ASP A O 1
ATOM 691 N N . THR A 1 90 ? -21.798 7.136 21.625 1.00 71.69 90 THR A N 1
ATOM 692 C CA . THR A 1 90 ? -21.359 8.290 22.420 1.00 71.69 90 THR A CA 1
ATOM 693 C C . THR A 1 90 ? -20.058 8.065 23.185 1.00 71.69 90 THR A C 1
ATOM 695 O O . THR A 1 90 ? -19.298 9.014 23.357 1.00 71.69 90 THR A O 1
ATOM 698 N N . GLU A 1 91 ? -19.788 6.846 23.661 1.00 78.38 91 GLU A N 1
ATOM 699 C CA . GLU A 1 91 ? -18.685 6.558 24.591 1.00 78.38 91 GLU A CA 1
ATOM 700 C C . GLU A 1 91 ? -18.015 5.209 24.300 1.00 78.38 91 GLU A C 1
ATOM 702 O O . GLU A 1 91 ? -18.685 4.215 24.013 1.00 78.38 91 GLU A O 1
ATOM 707 N N . VAL A 1 92 ? -16.686 5.162 24.423 1.00 81.88 92 VAL A N 1
ATOM 708 C CA . VAL A 1 92 ? -15.907 3.915 24.413 1.00 81.88 92 VAL A CA 1
ATOM 709 C C . VAL A 1 92 ? -15.930 3.325 25.824 1.00 81.88 92 VAL A C 1
ATOM 711 O O . VAL A 1 92 ? -15.576 4.015 26.778 1.00 81.88 92 VAL A O 1
ATOM 714 N N . THR A 1 93 ? -16.358 2.070 25.959 1.00 80.56 93 THR A N 1
ATOM 715 C CA . THR A 1 93 ? -16.522 1.383 27.254 1.00 80.56 93 THR A CA 1
ATOM 716 C C . THR A 1 93 ? -15.361 0.437 27.579 1.00 80.56 93 THR A C 1
ATOM 718 O O . THR A 1 93 ? -15.111 0.174 28.755 1.00 80.56 93 THR A O 1
ATOM 721 N N . GLY A 1 94 ? -14.647 -0.061 26.562 1.00 81.75 94 GLY A N 1
ATOM 722 C CA . GLY A 1 94 ? -13.413 -0.841 26.701 1.00 81.75 94 GLY A CA 1
ATOM 723 C C . GLY A 1 94 ? -12.138 0.010 26.677 1.00 81.75 94 GLY A C 1
ATOM 724 O O . GLY A 1 94 ? -12.166 1.217 26.915 1.00 81.75 94 GLY A O 1
ATOM 725 N N . ASP A 1 95 ? -10.996 -0.618 26.373 1.00 87.50 95 ASP A N 1
ATOM 726 C CA . ASP A 1 95 ? -9.727 0.103 26.206 1.00 87.50 95 ASP A CA 1
ATOM 727 C C . ASP A 1 95 ? -9.655 0.749 24.805 1.00 87.50 95 ASP A C 1
ATOM 729 O O . ASP A 1 95 ? -9.577 0.030 23.801 1.00 87.50 95 ASP A O 1
ATOM 733 N N . PRO A 1 96 ? -9.624 2.094 24.693 1.00 88.06 96 PRO A N 1
ATOM 734 C CA . PRO A 1 96 ? -9.535 2.767 23.399 1.00 88.06 96 PRO A CA 1
ATOM 735 C C . PRO A 1 96 ? -8.247 2.426 22.636 1.00 88.06 96 PRO A C 1
ATOM 737 O O . PRO A 1 96 ? -8.259 2.425 21.406 1.00 88.06 96 PRO A O 1
ATOM 740 N N . LYS A 1 97 ? -7.143 2.092 23.323 1.00 90.00 97 LYS A N 1
ATOM 741 C CA . LYS A 1 97 ? -5.885 1.710 22.660 1.00 90.00 97 LYS A CA 1
ATOM 742 C C . LYS A 1 97 ? -5.975 0.327 22.032 1.00 90.00 97 LYS A C 1
ATOM 744 O O . LYS A 1 97 ? -5.503 0.139 20.912 1.00 90.00 97 LYS A O 1
ATOM 749 N N . LEU A 1 98 ? -6.600 -0.622 22.730 1.00 90.38 98 LEU A N 1
ATOM 750 C CA . LEU A 1 98 ? -6.878 -1.955 22.204 1.00 90.38 98 LEU A CA 1
ATOM 751 C C . LEU A 1 98 ? -7.784 -1.880 20.971 1.00 90.38 98 LEU A C 1
ATOM 753 O O . LEU A 1 98 ? -7.465 -2.486 19.951 1.00 90.38 98 LEU A O 1
ATOM 757 N N . LEU A 1 99 ? -8.863 -1.093 21.034 1.00 90.88 99 LEU A N 1
ATOM 758 C CA . LEU A 1 99 ? -9.772 -0.904 19.900 1.00 90.88 99 LEU A CA 1
ATOM 759 C C . LEU A 1 99 ? -9.107 -0.195 18.719 1.00 90.88 99 LEU A C 1
ATOM 761 O O . LEU A 1 99 ? -9.306 -0.612 17.580 1.00 90.88 99 LEU A O 1
ATOM 765 N N . SER A 1 100 ? -8.283 0.828 18.969 1.00 92.50 100 SER A N 1
ATOM 766 C CA . SER A 1 100 ? -7.477 1.467 17.923 1.00 92.50 100 SER A CA 1
ATOM 767 C C . SER A 1 100 ? -6.547 0.453 17.243 1.00 92.50 100 SER A C 1
ATOM 769 O O . SER A 1 100 ? -6.588 0.301 16.021 1.00 92.50 100 SER A O 1
ATOM 771 N N . ALA A 1 101 ? -5.778 -0.317 18.021 1.00 91.81 101 ALA A N 1
ATOM 772 C CA . ALA A 1 101 ? -4.874 -1.334 17.489 1.00 91.81 101 ALA A CA 1
ATOM 773 C C . ALA A 1 101 ? -5.619 -2.442 16.719 1.00 91.81 101 ALA A C 1
ATOM 775 O O . ALA A 1 101 ? -5.153 -2.862 15.656 1.00 91.81 101 ALA A O 1
ATOM 776 N N . PHE A 1 102 ? -6.781 -2.882 17.212 1.00 92.62 102 PHE A N 1
ATOM 777 C CA . PHE A 1 102 ? -7.644 -3.854 16.540 1.00 92.62 102 PHE A CA 1
ATOM 778 C C . PHE A 1 102 ? -8.134 -3.323 15.188 1.00 92.62 102 PHE A C 1
ATOM 780 O O . PHE A 1 102 ? -7.834 -3.918 14.153 1.00 92.62 102 PHE A O 1
ATOM 787 N N . TYR A 1 103 ? -8.815 -2.172 15.166 1.00 92.88 103 TYR A N 1
ATOM 788 C CA . TYR A 1 103 ? -9.382 -1.610 13.938 1.00 92.88 103 TYR A CA 1
ATOM 789 C C . TYR A 1 103 ? -8.314 -1.173 12.928 1.00 92.88 103 TYR A C 1
ATOM 791 O O . TYR A 1 103 ? -8.524 -1.326 11.725 1.00 92.88 103 TYR A O 1
ATOM 799 N N . ALA A 1 104 ? -7.151 -0.690 13.379 1.00 93.88 104 ALA A N 1
ATOM 800 C CA . ALA A 1 104 ? -6.018 -0.407 12.502 1.00 93.88 104 ALA A CA 1
ATOM 801 C C . ALA A 1 104 ? -5.465 -1.691 11.855 1.00 93.88 104 ALA A C 1
ATOM 803 O O . ALA A 1 104 ? -5.250 -1.721 10.642 1.00 93.88 104 ALA A O 1
ATOM 804 N N . SER A 1 105 ? -5.295 -2.767 12.635 1.00 92.44 105 SER A N 1
ATOM 805 C CA . SER A 1 105 ? -4.845 -4.072 12.123 1.00 92.44 105 SER A CA 1
ATOM 806 C C . SER A 1 105 ? -5.852 -4.677 11.143 1.00 92.44 105 SER A C 1
ATOM 808 O O . SER A 1 105 ? -5.463 -5.164 10.083 1.00 92.44 105 SER A O 1
ATOM 810 N N . PHE A 1 106 ? -7.147 -4.589 11.456 1.00 92.81 106 PHE A N 1
ATOM 811 C CA . PHE A 1 106 ? -8.226 -5.113 10.620 1.00 92.81 106 PHE A CA 1
ATOM 812 C C . PHE A 1 106 ? -8.405 -4.302 9.322 1.00 92.81 106 PHE A C 1
ATOM 814 O O . PHE A 1 106 ? -8.654 -4.859 8.252 1.00 92.81 106 PHE A O 1
ATOM 821 N N . LEU A 1 107 ? -8.148 -2.988 9.356 1.00 94.31 107 LEU A N 1
ATOM 822 C CA . LEU A 1 107 ? -8.068 -2.176 8.138 1.00 94.31 107 LEU A CA 1
ATOM 823 C C . LEU A 1 107 ? -6.936 -2.661 7.228 1.00 94.31 107 LEU A C 1
ATOM 825 O O . LEU A 1 107 ? -7.138 -2.835 6.026 1.00 94.31 107 LEU A O 1
ATOM 829 N N . ILE A 1 108 ? -5.754 -2.906 7.797 1.00 93.38 108 ILE A N 1
ATOM 830 C CA . ILE A 1 108 ? -4.594 -3.372 7.032 1.00 93.38 108 ILE A CA 1
ATOM 831 C C . ILE A 1 108 ? -4.809 -4.803 6.511 1.00 93.38 108 ILE A C 1
ATOM 833 O O . ILE A 1 108 ? -4.378 -5.091 5.397 1.00 93.38 108 ILE A O 1
ATOM 837 N N . SER A 1 109 ? -5.533 -5.680 7.221 1.00 93.69 109 SER A N 1
ATOM 838 C CA . SER A 1 109 ? -5.864 -7.019 6.702 1.00 93.69 109 SER A CA 1
ATOM 839 C C . SER A 1 109 ? -6.761 -6.970 5.463 1.00 93.69 109 SER A C 1
ATOM 841 O O . SER A 1 109 ? -6.522 -7.713 4.510 1.00 93.69 109 SER A O 1
ATOM 843 N N . HIS A 1 110 ? -7.737 -6.055 5.420 1.00 93.81 110 HIS A N 1
ATOM 844 C CA . HIS A 1 110 ? -8.526 -5.820 4.207 1.00 93.81 110 HIS A CA 1
ATOM 845 C C . HIS A 1 110 ? -7.676 -5.241 3.066 1.00 93.81 110 HIS A C 1
ATOM 847 O O . HIS A 1 110 ? -7.848 -5.652 1.921 1.00 93.81 110 HIS A O 1
ATOM 853 N N . LEU A 1 111 ? -6.735 -4.330 3.356 1.00 94.44 111 LEU A N 1
ATOM 854 C CA . LEU A 1 111 ? -5.816 -3.786 2.346 1.00 94.44 111 LEU A CA 1
ATOM 855 C C . LEU A 1 111 ? -4.862 -4.853 1.777 1.00 94.44 111 LEU A C 1
ATOM 857 O O . LEU A 1 111 ? -4.651 -4.887 0.569 1.00 94.44 111 LEU A O 1
ATOM 861 N N . LEU A 1 112 ? -4.324 -5.742 2.619 1.00 93.06 112 LEU A N 1
ATOM 862 C CA . LEU A 1 112 ? -3.495 -6.890 2.214 1.00 93.06 112 LEU A CA 1
ATOM 863 C C . LEU A 1 112 ? -4.263 -7.929 1.377 1.00 93.06 112 LEU A C 1
ATOM 865 O O . LEU A 1 112 ? -3.646 -8.695 0.641 1.00 93.06 112 LEU A O 1
ATOM 869 N N . SER A 1 113 ? -5.591 -7.954 1.503 1.00 91.31 113 SER A N 1
ATOM 870 C CA . SER A 1 113 ? -6.495 -8.852 0.771 1.00 91.31 113 SER A CA 1
ATOM 871 C C . SER A 1 113 ? -7.194 -8.153 -0.407 1.00 91.31 113 SER A C 1
ATOM 873 O O . SER A 1 113 ? -8.164 -8.678 -0.944 1.00 91.31 113 SER A O 1
ATOM 875 N N . ASP A 1 114 ? -6.751 -6.945 -0.782 1.00 91.31 114 ASP A N 1
ATOM 876 C CA . ASP A 1 114 ? -7.330 -6.096 -1.838 1.00 91.31 114 ASP A CA 1
ATOM 877 C C . ASP A 1 114 ? -8.823 -5.717 -1.680 1.00 91.31 114 ASP A C 1
ATOM 879 O O . ASP A 1 114 ? -9.443 -5.136 -2.576 1.00 91.31 114 ASP A O 1
ATOM 883 N N . GLN A 1 115 ? -9.404 -5.926 -0.498 1.00 92.56 115 GLN A N 1
ATOM 884 C CA . GLN A 1 115 ? -10.802 -5.626 -0.174 1.00 92.56 115 GLN A CA 1
ATOM 885 C C . GLN A 1 115 ? -11.012 -4.140 0.181 1.00 92.56 115 GLN A C 1
ATOM 887 O O . GLN A 1 115 ? -11.543 -3.788 1.236 1.00 92.56 115 GLN A O 1
ATOM 892 N N . ILE A 1 116 ? -10.609 -3.231 -0.713 1.00 93.56 116 ILE A N 1
ATOM 893 C CA . ILE A 1 116 ? -10.648 -1.772 -0.484 1.00 93.56 116 ILE A CA 1
ATOM 894 C C . ILE A 1 116 ? -12.082 -1.271 -0.211 1.00 93.56 116 ILE A C 1
ATOM 896 O O . ILE A 1 116 ? -12.282 -0.337 0.569 1.00 93.56 116 ILE A O 1
ATOM 900 N N . HIS A 1 117 ? -13.096 -1.891 -0.823 1.00 93.38 117 HIS A N 1
ATOM 901 C CA . HIS A 1 117 ? -14.502 -1.544 -0.591 1.00 93.38 117 HIS A CA 1
ATOM 902 C C . HIS A 1 117 ? -14.965 -1.899 0.831 1.00 93.38 117 HIS A C 1
ATOM 904 O O . HIS A 1 117 ? -15.557 -1.044 1.492 1.00 93.38 117 HIS A O 1
ATOM 910 N N . GLU A 1 118 ? -14.611 -3.084 1.336 1.00 92.38 118 GLU A N 1
ATOM 911 C CA . GLU A 1 118 ? -14.927 -3.498 2.710 1.00 92.38 118 GLU A CA 1
ATOM 912 C C . GLU A 1 118 ? -14.144 -2.683 3.740 1.00 92.38 118 GLU A C 1
ATOM 914 O O . GLU A 1 118 ? -14.723 -2.202 4.713 1.00 92.38 118 GLU A O 1
ATOM 919 N N . ALA A 1 119 ? -12.866 -2.384 3.475 1.00 93.81 119 ALA A N 1
ATOM 920 C CA . ALA A 1 119 ? -12.084 -1.470 4.308 1.00 93.81 119 ALA A CA 1
ATOM 921 C C . ALA A 1 119 ? -12.777 -0.102 4.465 1.00 93.81 119 ALA A C 1
ATOM 923 O O . ALA A 1 119 ? -12.784 0.473 5.554 1.00 93.81 119 ALA A O 1
ATOM 924 N N . ARG A 1 120 ? -13.413 0.415 3.400 1.00 94.19 120 ARG A N 1
ATOM 925 C CA . ARG A 1 120 ? -14.209 1.652 3.457 1.00 94.19 120 ARG A CA 1
ATOM 926 C C . ARG A 1 120 ? -15.520 1.472 4.220 1.00 94.19 120 ARG A C 1
ATOM 928 O O . ARG A 1 120 ? -15.825 2.334 5.041 1.00 94.19 120 ARG A O 1
ATOM 935 N N . ALA A 1 121 ? -16.264 0.390 3.996 1.00 91.94 121 ALA A N 1
ATOM 936 C CA . ALA A 1 121 ? -17.494 0.093 4.737 1.00 91.94 121 ALA A CA 1
ATOM 937 C C . ALA A 1 121 ? -17.227 -0.081 6.245 1.00 91.94 121 ALA A C 1
ATOM 939 O O . ALA A 1 121 ? -18.003 0.365 7.085 1.00 91.94 121 ALA A O 1
ATOM 940 N N . MET A 1 122 ? -16.078 -0.644 6.618 1.00 90.44 122 MET A N 1
ATOM 941 C CA . MET A 1 122 ? -15.649 -0.740 8.009 1.00 90.44 122 MET A CA 1
ATOM 942 C C . MET A 1 122 ? -15.438 0.633 8.664 1.00 90.44 122 MET A C 1
ATOM 944 O O . MET A 1 122 ? -15.826 0.801 9.817 1.00 90.44 122 MET A O 1
ATOM 948 N N . THR A 1 123 ? -14.916 1.647 7.959 1.00 92.06 123 THR A N 1
ATOM 949 C CA . THR A 1 123 ? -14.740 2.988 8.563 1.00 92.06 123 THR A CA 1
ATOM 950 C C . THR A 1 123 ? -16.043 3.656 9.008 1.00 92.06 123 THR A C 1
ATOM 952 O O . THR A 1 123 ? -15.997 4.523 9.874 1.00 92.06 123 THR A O 1
ATOM 955 N N . THR A 1 124 ? -17.205 3.251 8.476 1.00 89.38 124 THR A N 1
ATOM 956 C CA . THR A 1 124 ? -18.515 3.746 8.942 1.00 89.38 124 THR A CA 1
ATOM 957 C C . THR A 1 124 ? -19.079 2.954 10.123 1.00 89.38 124 THR A C 1
ATOM 959 O O . THR A 1 124 ? -20.094 3.357 10.679 1.00 89.38 124 THR A O 1
ATOM 962 N N . ARG A 1 125 ? -18.446 1.832 10.493 1.00 86.56 125 ARG A N 1
ATOM 963 C CA . ARG A 1 125 ? -18.797 0.987 11.649 1.00 86.56 125 ARG A CA 1
ATOM 964 C C . ARG A 1 125 ? -17.929 1.279 12.883 1.00 86.56 125 ARG A C 1
ATOM 966 O O . ARG A 1 125 ? -18.251 0.821 13.972 1.00 86.56 125 ARG A O 1
ATOM 973 N N . MET A 1 126 ? -16.842 2.039 12.721 1.00 88.12 126 MET A N 1
ATOM 974 C CA . MET A 1 126 ? -15.975 2.474 13.821 1.00 88.12 126 MET A CA 1
ATOM 975 C C . MET A 1 126 ? -16.637 3.588 14.655 1.00 88.12 126 MET A C 1
ATOM 977 O O . MET A 1 126 ? -17.287 4.465 14.078 1.00 88.12 126 MET A O 1
ATOM 981 N N . PRO A 1 127 ? -16.418 3.635 15.984 1.00 84.50 127 PRO A N 1
ATOM 982 C CA . PRO A 1 127 ? -16.952 4.701 16.826 1.00 84.50 127 PRO A CA 1
ATOM 983 C C . PRO A 1 127 ? -16.361 6.070 16.429 1.00 84.50 127 PRO A C 1
ATOM 985 O O . PRO A 1 127 ? -15.135 6.232 16.408 1.00 84.50 127 PRO A O 1
ATOM 988 N N . PRO A 1 128 ? -17.197 7.088 16.137 1.00 85.75 128 PRO A N 1
ATOM 989 C CA . PRO A 1 128 ? -16.732 8.366 15.591 1.00 85.75 128 PRO A CA 1
ATOM 990 C C . PRO A 1 128 ? -15.917 9.189 16.597 1.00 85.75 128 PRO A C 1
ATOM 992 O O . PRO A 1 128 ? -15.087 10.005 16.198 1.00 85.75 128 PRO A O 1
ATOM 995 N N . THR A 1 129 ? -16.131 8.967 17.896 1.00 86.81 129 THR A N 1
ATOM 996 C CA . THR A 1 129 ? -15.333 9.536 18.989 1.00 86.81 129 THR A CA 1
ATOM 997 C C . THR A 1 129 ? -13.895 9.019 18.946 1.00 86.81 129 THR A C 1
ATOM 999 O O . THR A 1 129 ? -12.962 9.811 18.847 1.00 86.81 129 THR A O 1
ATOM 1002 N N . LEU A 1 130 ? -13.713 7.696 18.886 1.00 88.19 130 LEU A N 1
ATOM 1003 C CA . LEU A 1 130 ? -12.396 7.059 18.802 1.00 88.19 130 LEU A CA 1
ATOM 1004 C C . LEU A 1 130 ? -11.623 7.500 17.549 1.00 88.19 130 LEU A C 1
ATOM 1006 O O . LEU A 1 130 ? -10.457 7.865 17.644 1.00 88.19 130 LEU A O 1
ATOM 1010 N N . VAL A 1 131 ? -12.282 7.544 16.385 1.00 90.38 131 VAL A N 1
ATOM 1011 C CA . VAL A 1 131 ? -11.668 7.991 15.116 1.00 90.38 131 VAL A CA 1
ATOM 1012 C C . VAL A 1 131 ? -11.217 9.459 15.164 1.00 90.38 131 VAL A C 1
ATOM 1014 O O . VAL A 1 131 ? -10.283 9.849 14.461 1.00 90.38 131 VAL A O 1
ATOM 1017 N N . LYS A 1 132 ? -11.867 10.301 15.971 1.00 88.62 132 LYS A N 1
ATOM 1018 C CA . LYS A 1 132 ? -11.511 11.718 16.108 1.00 88.62 132 LYS A CA 1
ATOM 1019 C C . LYS A 1 132 ? -10.315 11.943 17.037 1.00 88.62 132 LYS A C 1
ATOM 1021 O O . LYS A 1 132 ? -9.522 12.848 16.776 1.00 88.62 132 LYS A O 1
ATOM 1026 N N . ASP A 1 133 ? -10.198 11.139 18.086 1.00 88.19 133 ASP A N 1
ATOM 1027 C CA . ASP A 1 133 ? -9.217 11.362 19.149 1.00 88.19 133 ASP A CA 1
ATOM 1028 C C . ASP A 1 133 ? -7.942 10.510 18.971 1.00 88.19 133 ASP A C 1
ATOM 1030 O O . ASP A 1 133 ? -6.872 10.900 19.441 1.00 88.19 133 ASP A O 1
ATOM 1034 N N . ASP A 1 134 ? -8.018 9.383 18.252 1.00 91.44 134 ASP A N 1
ATOM 1035 C CA . ASP A 1 134 ? -6.891 8.473 18.032 1.00 91.44 134 ASP A CA 1
ATOM 1036 C C . ASP A 1 134 ? -6.144 8.719 16.704 1.00 91.44 134 ASP A C 1
ATOM 1038 O O . ASP A 1 134 ? -6.689 8.597 15.602 1.00 91.44 134 ASP A O 1
ATOM 1042 N N . MET A 1 135 ? -4.845 9.018 16.805 1.00 92.25 135 MET A N 1
ATOM 1043 C CA . MET A 1 135 ? -3.988 9.279 15.641 1.00 92.25 135 MET A CA 1
ATOM 1044 C C . MET A 1 135 ? -3.730 8.041 14.772 1.00 92.25 135 MET A C 1
ATOM 1046 O O . MET A 1 135 ? -3.508 8.186 13.573 1.00 92.25 135 MET A O 1
ATOM 1050 N N . VAL A 1 136 ? -3.735 6.831 15.336 1.00 92.44 136 VAL A N 1
ATOM 1051 C CA . VAL A 1 136 ? -3.405 5.603 14.596 1.00 92.44 136 VAL A CA 1
ATOM 1052 C C . VAL A 1 136 ? -4.539 5.266 13.636 1.00 92.44 136 VAL A C 1
ATOM 1054 O O . VAL A 1 136 ? -4.282 5.027 12.457 1.00 92.44 136 VAL A O 1
ATOM 1057 N N . LEU A 1 137 ? -5.793 5.375 14.084 1.00 93.25 137 LEU A N 1
ATOM 1058 C CA . LEU A 1 137 ? -6.957 5.247 13.204 1.00 93.25 137 LEU A CA 1
ATOM 1059 C C . LEU A 1 137 ? -6.992 6.339 12.131 1.00 93.25 137 LEU A C 1
ATOM 1061 O O . LEU A 1 137 ? -7.284 6.044 10.971 1.00 93.25 137 LEU A O 1
ATOM 1065 N N . GLN A 1 138 ? -6.641 7.585 12.463 1.00 94.50 138 GLN A N 1
ATOM 1066 C CA . GLN A 1 138 ? -6.542 8.654 11.460 1.00 94.50 138 GLN A CA 1
ATOM 1067 C C . GLN A 1 138 ? -5.465 8.368 10.411 1.00 94.50 138 GLN A C 1
ATOM 1069 O O . GLN A 1 138 ? -5.708 8.580 9.219 1.00 94.50 138 GLN A O 1
ATOM 1074 N N . ASN A 1 139 ? -4.316 7.828 10.821 1.00 94.56 139 ASN A N 1
ATOM 1075 C CA . ASN A 1 139 ? -3.260 7.386 9.915 1.00 94.56 139 ASN A CA 1
ATOM 1076 C C . ASN A 1 139 ? -3.758 6.238 9.015 1.00 94.56 139 ASN A C 1
ATOM 1078 O O . ASN A 1 139 ? -3.611 6.320 7.796 1.00 94.56 139 ASN A O 1
ATOM 1082 N N . SER A 1 140 ? -4.431 5.224 9.574 1.00 94.31 140 SER A N 1
ATOM 1083 C CA . SER A 1 140 ? -5.021 4.097 8.827 1.00 94.31 140 SER A CA 1
ATOM 1084 C C . SER A 1 140 ? -6.100 4.533 7.824 1.00 94.31 140 SER A C 1
ATOM 1086 O O . SER A 1 140 ? -6.121 4.070 6.684 1.00 94.31 140 SER A O 1
ATOM 1088 N N . ILE A 1 141 ? -6.977 5.468 8.197 1.00 94.69 141 ILE A N 1
ATOM 1089 C CA . ILE A 1 141 ? -8.013 6.021 7.306 1.00 94.69 141 ILE A CA 1
ATOM 1090 C C . ILE A 1 141 ? -7.387 6.908 6.218 1.00 94.69 141 ILE A C 1
ATOM 1092 O O . ILE A 1 141 ? -7.868 6.943 5.081 1.00 94.69 141 ILE A O 1
ATOM 1096 N N . THR A 1 142 ? -6.299 7.613 6.534 1.00 95.88 142 THR A N 1
ATOM 1097 C CA . THR A 1 142 ? -5.553 8.422 5.559 1.00 95.88 142 THR A CA 1
ATOM 1098 C C . THR A 1 142 ? -4.816 7.529 4.557 1.00 95.88 142 THR A C 1
ATOM 1100 O O . THR A 1 142 ? -4.892 7.799 3.358 1.00 95.88 142 THR A O 1
ATOM 1103 N N . LEU A 1 143 ? -4.223 6.417 5.013 1.00 96.56 143 LEU A N 1
ATOM 1104 C CA . LEU A 1 143 ? -3.674 5.357 4.160 1.00 96.56 143 LEU A CA 1
ATOM 1105 C C . LEU A 1 143 ? -4.743 4.811 3.206 1.00 96.56 143 LEU A C 1
ATOM 1107 O O . LEU A 1 143 ? -4.563 4.867 1.991 1.00 96.56 143 LEU A O 1
ATOM 1111 N N . LEU A 1 144 ? -5.892 4.371 3.735 1.00 96.38 144 LEU A N 1
ATOM 1112 C CA . LEU A 1 144 ? -7.015 3.867 2.936 1.00 96.38 144 LEU A CA 1
ATOM 1113 C C . LEU A 1 144 ? -7.459 4.867 1.860 1.00 96.38 144 LEU A C 1
ATOM 1115 O O . LEU A 1 144 ? -7.726 4.490 0.719 1.00 96.38 144 LEU A O 1
ATOM 1119 N N . ARG A 1 145 ? -7.521 6.157 2.207 1.00 96.25 145 ARG A N 1
ATOM 1120 C CA . ARG A 1 145 ? -7.871 7.226 1.266 1.00 96.25 145 ARG A CA 1
ATOM 1121 C C . ARG A 1 145 ? -6.808 7.409 0.182 1.00 96.25 145 ARG A C 1
ATOM 1123 O O . ARG A 1 145 ? -7.182 7.636 -0.965 1.00 96.25 145 ARG A O 1
ATOM 1130 N N . ALA A 1 146 ? -5.522 7.331 0.521 1.00 96.62 146 ALA A N 1
ATOM 1131 C CA . ALA A 1 146 ? -4.430 7.437 -0.446 1.00 96.62 146 ALA A CA 1
ATOM 1132 C C . ALA A 1 146 ? -4.427 6.252 -1.427 1.00 96.62 146 ALA A C 1
ATOM 1134 O O . ALA A 1 146 ? -4.343 6.476 -2.636 1.00 96.62 146 ALA A O 1
ATOM 1135 N N . VAL A 1 147 ? -4.629 5.028 -0.920 1.00 96.06 147 VAL A N 1
ATOM 1136 C CA . VAL A 1 147 ? -4.778 3.800 -1.721 1.00 96.06 147 VAL A CA 1
ATOM 1137 C C . VAL A 1 147 ? -5.989 3.907 -2.653 1.00 96.06 147 VAL A C 1
ATOM 1139 O O . VAL A 1 147 ? -5.834 3.809 -3.863 1.00 96.06 147 VAL A O 1
ATOM 1142 N N . TYR A 1 148 ? -7.180 4.224 -2.130 1.00 94.62 148 TYR A N 1
ATOM 1143 C CA . TYR A 1 148 ? -8.404 4.368 -2.938 1.00 94.62 148 TYR A CA 1
ATOM 1144 C C . TYR A 1 148 ? -8.317 5.480 -4.004 1.00 94.62 148 TYR A C 1
ATOM 1146 O O . TYR A 1 148 ? -9.018 5.439 -5.012 1.00 94.62 148 TYR A O 1
ATOM 1154 N N . GLN A 1 149 ? -7.474 6.495 -3.789 1.00 95.44 149 GLN A N 1
ATOM 1155 C CA . GLN A 1 149 ? -7.234 7.584 -4.744 1.00 95.44 149 GLN A CA 1
ATOM 1156 C C . GLN A 1 149 ? -6.036 7.328 -5.676 1.00 95.44 149 GLN A C 1
ATOM 1158 O O . GLN A 1 149 ? -5.675 8.231 -6.430 1.00 95.44 149 GLN A O 1
ATOM 1163 N N . ASN A 1 150 ? -5.416 6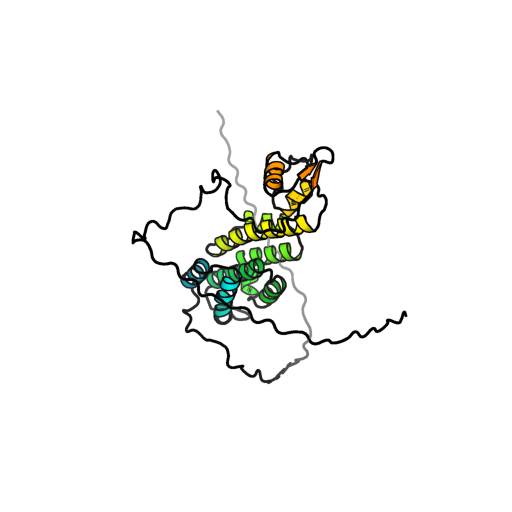.141 -5.630 1.00 93.62 150 ASN A N 1
ATOM 1164 C CA . ASN A 1 150 ? -4.222 5.771 -6.400 1.00 93.62 150 ASN A CA 1
ATOM 1165 C C . ASN A 1 150 ? -3.068 6.787 -6.251 1.00 93.62 150 ASN A C 1
ATOM 1167 O O . ASN A 1 150 ? -2.387 7.147 -7.213 1.00 93.62 150 ASN A O 1
ATOM 1171 N N . LYS A 1 151 ? -2.857 7.293 -5.028 1.00 95.50 151 LYS A N 1
ATOM 1172 C CA . LYS A 1 151 ? -1.805 8.268 -4.696 1.00 95.50 151 LYS A CA 1
ATOM 1173 C C . LYS A 1 151 ? -0.552 7.566 -4.169 1.00 95.50 151 LYS A C 1
ATOM 1175 O O . LYS A 1 151 ? -0.218 7.697 -2.999 1.00 95.50 151 LYS A O 1
ATOM 1180 N N . TYR A 1 152 ? 0.137 6.834 -5.038 1.00 94.94 152 TYR A N 1
ATOM 1181 C CA . TYR A 1 152 ? 1.279 5.969 -4.699 1.00 94.94 152 TYR A CA 1
ATOM 1182 C C . TYR A 1 152 ? 2.342 6.634 -3.803 1.00 94.94 152 TYR A C 1
ATOM 1184 O O . TYR A 1 152 ? 2.574 6.152 -2.699 1.00 94.94 152 TYR A O 1
ATOM 1192 N N . ALA A 1 153 ? 2.891 7.790 -4.194 1.00 93.50 153 ALA A N 1
ATOM 1193 C CA . ALA A 1 153 ? 3.849 8.542 -3.370 1.00 93.50 153 ALA A CA 1
ATOM 1194 C C . ALA A 1 153 ? 3.323 8.855 -1.952 1.00 93.50 153 ALA A C 1
ATOM 1196 O O . ALA A 1 153 ? 4.046 8.742 -0.966 1.00 93.50 153 ALA A O 1
ATOM 1197 N N . GLU A 1 154 ? 2.037 9.203 -1.829 1.00 95.44 154 GLU A N 1
ATOM 1198 C CA . GLU A 1 154 ? 1.393 9.472 -0.538 1.00 95.44 154 GLU A CA 1
ATOM 1199 C C . GLU A 1 154 ? 1.208 8.185 0.280 1.00 95.44 154 GLU A C 1
ATOM 1201 O O . GLU A 1 154 ? 1.390 8.216 1.494 1.00 95.44 154 GLU A O 1
ATOM 1206 N N . VAL A 1 155 ? 0.918 7.047 -0.365 1.00 96.38 155 VAL A N 1
ATOM 1207 C CA . VAL A 1 155 ? 0.874 5.727 0.289 1.00 96.38 155 VAL A CA 1
ATOM 1208 C C . VAL A 1 155 ? 2.234 5.401 0.909 1.00 96.38 155 VAL A C 1
ATOM 1210 O O . VAL A 1 155 ? 2.302 5.184 2.116 1.00 96.38 155 VAL A O 1
ATOM 1213 N N . TYR A 1 156 ? 3.328 5.452 0.144 1.00 96.00 156 TYR A N 1
ATOM 1214 C CA . TYR A 1 156 ? 4.668 5.167 0.678 1.00 96.00 156 TYR A CA 1
ATOM 1215 C C . TYR A 1 156 ? 5.100 6.153 1.761 1.00 96.00 156 TYR A C 1
ATOM 1217 O O . TYR A 1 156 ? 5.647 5.743 2.788 1.00 96.00 156 TYR A O 1
ATOM 1225 N N . ARG A 1 157 ? 4.791 7.443 1.585 1.00 94.94 157 ARG A N 1
ATOM 1226 C CA . ARG A 1 157 ? 5.026 8.472 2.603 1.00 94.94 157 ARG A CA 1
ATOM 1227 C C . ARG A 1 157 ? 4.308 8.134 3.913 1.00 94.94 157 ARG A C 1
ATOM 1229 O O . ARG A 1 157 ? 4.915 8.211 4.976 1.00 94.94 157 ARG A O 1
ATOM 1236 N N . ILE A 1 158 ? 3.040 7.729 3.844 1.00 95.12 158 ILE A N 1
ATOM 1237 C CA . ILE A 1 158 ? 2.239 7.336 5.011 1.00 95.12 158 ILE A CA 1
ATOM 1238 C C . ILE A 1 158 ? 2.809 6.081 5.684 1.00 95.12 158 ILE A C 1
ATOM 1240 O O . ILE A 1 158 ? 2.985 6.072 6.902 1.00 95.12 158 ILE A O 1
ATOM 1244 N N . LEU A 1 159 ? 3.128 5.042 4.908 1.00 94.50 159 LEU A N 1
ATOM 1245 C CA . LEU A 1 159 ? 3.636 3.773 5.434 1.00 94.50 159 LEU A CA 1
ATOM 1246 C C . LEU A 1 159 ? 4.990 3.937 6.138 1.00 94.50 159 LEU A C 1
ATOM 1248 O O . LEU A 1 159 ? 5.185 3.362 7.205 1.00 94.50 159 LEU A O 1
ATOM 1252 N N . ARG A 1 160 ? 5.898 4.748 5.576 1.00 93.44 160 ARG A N 1
ATOM 1253 C CA . ARG A 1 160 ? 7.296 4.847 6.033 1.00 93.44 160 ARG A CA 1
ATOM 1254 C C . ARG A 1 160 ? 7.581 5.993 7.007 1.00 93.44 160 ARG A C 1
ATOM 1256 O O . ARG A 1 160 ? 8.562 5.911 7.739 1.00 93.44 160 ARG A O 1
ATOM 1263 N N . GLN A 1 161 ? 6.776 7.063 7.017 1.00 92.56 161 GLN A N 1
ATOM 1264 C CA . GLN A 1 161 ? 7.038 8.251 7.852 1.00 92.56 161 GLN A CA 1
ATOM 1265 C C . GLN A 1 161 ? 6.116 8.393 9.067 1.00 92.56 161 GLN A C 1
ATOM 1267 O O . GLN A 1 161 ? 6.473 9.112 10.003 1.00 92.56 161 GLN A O 1
ATOM 1272 N N . LEU A 1 162 ? 4.926 7.782 9.070 1.00 92.69 162 LEU A N 1
ATOM 1273 C CA . LEU A 1 162 ? 4.015 7.909 10.210 1.00 92.69 162 LEU A CA 1
ATOM 1274 C C . LEU A 1 162 ? 4.378 6.920 11.329 1.00 92.69 162 LEU A C 1
ATOM 1276 O O . LEU A 1 162 ? 4.817 5.805 11.048 1.00 92.69 162 LEU A O 1
ATOM 1280 N N . PRO A 1 163 ? 4.197 7.302 12.606 1.00 90.12 163 PRO A N 1
ATOM 1281 C CA . PRO A 1 163 ? 4.421 6.398 13.722 1.00 90.12 163 PRO A CA 1
ATOM 1282 C C . PRO A 1 163 ? 3.283 5.376 13.803 1.00 90.12 163 PRO A C 1
ATOM 1284 O O . PRO A 1 163 ? 2.118 5.735 13.996 1.00 90.12 163 PRO A O 1
ATOM 1287 N N . TRP A 1 164 ? 3.637 4.098 13.704 1.00 91.75 164 TRP A N 1
ATOM 1288 C CA . TRP A 1 164 ? 2.724 2.973 13.888 1.00 91.75 164 TRP A CA 1
ATOM 1289 C C . TRP A 1 164 ? 3.046 2.269 15.210 1.00 91.75 164 TRP A C 1
ATOM 1291 O O . TRP A 1 164 ? 4.217 1.972 15.459 1.00 91.75 164 TRP A O 1
ATOM 1301 N N . PRO A 1 165 ? 2.058 2.007 16.081 1.00 89.62 165 PRO A N 1
ATOM 1302 C CA . PRO A 1 165 ? 2.299 1.259 17.306 1.00 89.62 165 PRO A CA 1
ATOM 1303 C C . PRO A 1 165 ? 2.551 -0.219 16.985 1.00 89.62 165 PRO A C 1
ATOM 1305 O O . PRO A 1 165 ? 2.015 -0.761 16.016 1.00 89.62 165 PRO A O 1
ATOM 1308 N N . GLU A 1 166 ? 3.293 -0.907 17.846 1.00 85.94 166 GLU A N 1
ATOM 1309 C CA . GLU A 1 166 ? 3.173 -2.365 17.931 1.00 85.94 166 GLU A CA 1
ATOM 1310 C C . GLU A 1 166 ? 1.774 -2.717 18.475 1.00 85.94 166 GLU A C 1
ATOM 1312 O O . GLU A 1 166 ? 1.279 -2.001 19.351 1.00 85.94 166 GLU A O 1
ATOM 1317 N N . PRO A 1 167 ? 1.108 -3.778 17.982 1.00 83.88 167 PRO A N 1
ATOM 1318 C CA . PRO A 1 167 ? 1.574 -4.757 16.986 1.00 83.88 167 PRO A CA 1
ATOM 1319 C C . PRO A 1 167 ? 1.306 -4.363 15.513 1.00 83.88 167 PRO A C 1
ATOM 1321 O O . PRO A 1 167 ? 1.707 -5.076 14.594 1.00 83.88 167 PRO A O 1
ATOM 1324 N N . VAL A 1 168 ? 0.622 -3.239 15.267 1.00 87.75 168 VAL A N 1
ATOM 1325 C CA . VAL A 1 168 ? 0.141 -2.802 13.938 1.00 87.75 168 VAL A CA 1
ATOM 1326 C C . VAL A 1 168 ? 1.288 -2.610 12.933 1.00 87.75 168 VAL A C 1
ATOM 1328 O O . VAL A 1 168 ? 1.175 -2.996 11.770 1.00 87.75 168 VAL A O 1
ATOM 1331 N N . ASN A 1 169 ? 2.412 -2.050 13.385 1.00 90.50 169 ASN A N 1
ATOM 1332 C CA . ASN A 1 169 ? 3.612 -1.754 12.591 1.00 90.50 169 ASN A CA 1
ATOM 1333 C C . ASN A 1 169 ? 4.116 -2.947 11.746 1.00 90.50 169 ASN A C 1
ATOM 1335 O O . ASN A 1 169 ? 4.462 -2.780 10.577 1.00 90.50 169 ASN A O 1
ATOM 1339 N N . GLN A 1 170 ? 4.076 -4.169 12.284 1.00 88.31 170 GLN A N 1
ATOM 1340 C CA . GLN A 1 170 ? 4.498 -5.379 11.562 1.00 88.31 170 GLN A CA 1
ATOM 1341 C C . GLN A 1 170 ? 3.660 -5.621 10.294 1.00 88.31 170 GLN A C 1
ATOM 1343 O O . GLN A 1 170 ? 4.163 -6.100 9.277 1.00 88.31 170 GLN A O 1
ATOM 1348 N N . TYR A 1 171 ? 2.380 -5.247 10.334 1.00 87.06 171 TYR A N 1
ATOM 1349 C CA . TYR A 1 171 ? 1.438 -5.389 9.226 1.00 87.06 171 TYR A CA 1
ATOM 1350 C C . TYR A 1 171 ? 1.535 -4.248 8.221 1.00 87.06 171 TYR A C 1
ATOM 1352 O O . TYR A 1 171 ? 1.412 -4.487 7.022 1.00 87.06 171 TYR A O 1
ATOM 1360 N N . VAL A 1 172 ? 1.854 -3.040 8.684 1.00 93.00 172 VAL A N 1
ATOM 1361 C CA . VAL A 1 172 ? 2.211 -1.905 7.819 1.00 93.00 172 VAL A CA 1
ATOM 1362 C C . VAL A 1 172 ? 3.422 -2.259 6.950 1.00 93.00 172 VAL A C 1
ATOM 1364 O O . VAL A 1 172 ? 3.390 -2.043 5.742 1.00 93.00 172 VAL A O 1
ATOM 1367 N N . GLN A 1 173 ? 4.454 -2.878 7.533 1.00 92.00 173 GLN A N 1
ATOM 1368 C CA . GLN A 1 173 ? 5.652 -3.313 6.803 1.00 92.00 173 GLN A CA 1
ATOM 1369 C C . GLN A 1 173 ? 5.353 -4.439 5.800 1.00 92.00 173 GLN A C 1
ATOM 1371 O O . GLN A 1 173 ? 5.801 -4.374 4.654 1.00 92.00 173 GLN A O 1
ATOM 1376 N N . LYS A 1 174 ? 4.540 -5.439 6.187 1.00 91.50 174 LYS A N 1
ATOM 1377 C CA . LYS A 1 174 ? 4.022 -6.453 5.246 1.00 91.50 174 LYS A CA 1
ATOM 1378 C C . LYS A 1 174 ? 3.255 -5.796 4.087 1.00 91.50 174 LYS A C 1
ATOM 1380 O O . LYS A 1 174 ? 3.397 -6.230 2.945 1.00 91.50 174 LYS A O 1
ATOM 1385 N N . TYR A 1 175 ? 2.478 -4.747 4.365 1.00 94.50 175 TYR A N 1
ATOM 1386 C CA . TYR A 1 175 ? 1.695 -4.037 3.356 1.00 94.50 175 TYR A CA 1
ATOM 1387 C C . TYR A 1 175 ? 2.538 -3.151 2.422 1.00 94.50 175 TYR A C 1
ATOM 1389 O O . TYR A 1 175 ? 2.245 -3.137 1.235 1.00 94.50 175 TYR A O 1
ATOM 1397 N N . ASP A 1 176 ? 3.608 -2.489 2.883 1.00 95.06 176 ASP A N 1
ATOM 1398 C CA . ASP A 1 176 ? 4.550 -1.755 2.004 1.00 95.06 176 ASP A CA 1
ATOM 1399 C C . ASP A 1 176 ? 5.159 -2.696 0.949 1.00 95.06 176 ASP A C 1
ATOM 1401 O O . ASP A 1 176 ? 5.067 -2.446 -0.256 1.00 95.06 176 ASP A O 1
ATOM 1405 N N . ALA A 1 177 ? 5.664 -3.855 1.389 1.00 93.12 177 ALA A N 1
ATOM 1406 C CA . ALA A 1 177 ? 6.203 -4.878 0.495 1.00 93.12 177 ALA A CA 1
ATOM 1407 C C . ALA A 1 177 ? 5.144 -5.436 -0.477 1.00 93.12 177 ALA A C 1
ATOM 1409 O O . ALA A 1 177 ? 5.407 -5.559 -1.676 1.00 93.12 177 ALA A O 1
ATOM 1410 N N . TYR A 1 178 ? 3.939 -5.738 0.018 1.00 94.19 178 TYR A N 1
ATOM 1411 C CA . TYR A 1 178 ? 2.817 -6.205 -0.803 1.00 94.19 178 TYR A CA 1
ATOM 1412 C C . TYR A 1 178 ? 2.392 -5.165 -1.849 1.00 94.19 178 TYR A C 1
ATOM 1414 O O . TYR A 1 178 ? 2.263 -5.493 -3.027 1.00 94.19 178 TYR A O 1
ATOM 1422 N N . PHE A 1 179 ? 2.217 -3.907 -1.440 1.00 95.50 179 PHE A N 1
ATOM 1423 C CA . PHE A 1 179 ? 1.758 -2.816 -2.296 1.00 95.50 179 PHE A CA 1
ATOM 1424 C C . PHE A 1 179 ? 2.786 -2.480 -3.383 1.00 95.50 179 PHE A C 1
ATOM 1426 O O . PHE A 1 179 ? 2.407 -2.294 -4.540 1.00 95.50 179 PHE A O 1
ATOM 1433 N N . ALA A 1 180 ? 4.084 -2.486 -3.059 1.00 94.31 180 ALA A N 1
ATOM 1434 C CA . ALA A 1 180 ? 5.155 -2.350 -4.047 1.00 94.31 180 ALA A CA 1
ATOM 1435 C C . ALA A 1 180 ? 5.182 -3.504 -5.059 1.00 94.31 180 ALA A C 1
ATOM 1437 O O . ALA A 1 180 ? 5.284 -3.266 -6.262 1.00 94.31 180 ALA A O 1
ATOM 1438 N N . GLU A 1 181 ? 5.036 -4.750 -4.604 1.00 94.00 181 GLU A N 1
ATOM 1439 C CA . GLU A 1 181 ? 5.045 -5.918 -5.489 1.00 94.00 181 GLU A CA 1
ATOM 1440 C C . GLU A 1 181 ? 3.793 -5.993 -6.380 1.00 94.00 181 GLU A C 1
ATOM 1442 O O . GLU A 1 181 ? 3.888 -6.318 -7.567 1.00 94.00 181 GLU A O 1
ATOM 1447 N N . LYS A 1 182 ? 2.623 -5.644 -5.836 1.00 94.19 182 LYS A N 1
ATOM 1448 C CA . LYS A 1 182 ? 1.376 -5.490 -6.591 1.00 94.19 182 LYS A CA 1
ATOM 1449 C C . LYS A 1 182 ? 1.521 -4.410 -7.665 1.00 94.19 182 LYS A C 1
ATOM 1451 O O . LYS A 1 182 ? 1.331 -4.698 -8.845 1.00 94.19 182 LYS A O 1
ATOM 1456 N N . THR A 1 183 ? 1.925 -3.205 -7.268 1.00 95.00 183 THR A N 1
ATOM 1457 C CA . THR A 1 183 ? 2.064 -2.059 -8.177 1.00 95.00 183 THR A CA 1
ATOM 1458 C C . THR A 1 183 ? 3.086 -2.340 -9.283 1.00 95.00 183 THR A C 1
ATOM 1460 O O . THR A 1 183 ? 2.845 -2.035 -10.451 1.00 95.00 183 THR A O 1
ATOM 1463 N N . PHE A 1 184 ? 4.194 -3.017 -8.959 1.00 95.00 184 PHE A N 1
ATOM 1464 C CA . PHE A 1 184 ? 5.175 -3.471 -9.944 1.00 95.00 184 PHE A CA 1
ATOM 1465 C C . PHE A 1 184 ? 4.557 -4.389 -11.011 1.00 95.00 184 PHE A C 1
ATOM 1467 O O . PHE A 1 184 ? 4.800 -4.193 -12.206 1.00 95.00 184 PHE A O 1
ATOM 1474 N N . LYS A 1 185 ? 3.723 -5.360 -10.613 1.00 94.06 185 LYS A N 1
ATOM 1475 C CA . LYS A 1 185 ? 3.017 -6.262 -11.541 1.00 94.06 185 LYS A CA 1
ATOM 1476 C C . LYS A 1 185 ? 1.976 -5.534 -12.388 1.00 94.06 185 LYS A C 1
ATOM 1478 O O . LYS A 1 185 ? 1.873 -5.815 -13.580 1.00 94.06 185 LYS A O 1
ATOM 1483 N N . GLU A 1 186 ? 1.231 -4.602 -11.799 1.00 93.44 186 GLU A N 1
ATOM 1484 C CA . GLU A 1 186 ? 0.230 -3.798 -12.509 1.00 93.44 186 GLU A CA 1
ATOM 1485 C C . GLU A 1 186 ? 0.876 -2.923 -13.588 1.00 93.44 186 GLU A C 1
ATOM 1487 O O . GLU A 1 186 ? 0.476 -2.991 -14.750 1.00 93.44 186 GLU A O 1
ATOM 1492 N N . ILE A 1 187 ? 1.943 -2.189 -13.257 1.00 94.88 187 ILE A N 1
ATOM 1493 C CA . ILE A 1 187 ? 2.684 -1.368 -14.231 1.00 94.88 187 ILE A CA 1
ATOM 1494 C C . ILE A 1 187 ? 3.307 -2.234 -15.318 1.00 94.88 187 ILE A C 1
ATOM 1496 O O . ILE A 1 187 ? 3.227 -1.880 -16.493 1.00 94.88 187 ILE A O 1
ATOM 1500 N N . SER A 1 188 ? 3.869 -3.388 -14.942 1.00 94.44 188 SER A N 1
ATOM 1501 C CA . SER A 1 188 ? 4.483 -4.316 -15.898 1.00 94.44 188 SER A CA 1
ATOM 1502 C C . SER A 1 188 ? 3.505 -4.855 -16.940 1.00 94.4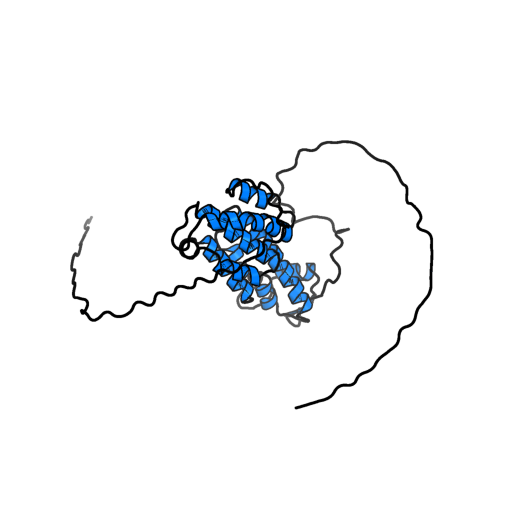4 188 SER A C 1
ATOM 1504 O O . SER A 1 188 ? 3.944 -5.284 -18.002 1.00 94.44 188 SER A O 1
ATOM 1506 N N . ARG A 1 189 ? 2.200 -4.837 -16.640 1.00 93.00 189 ARG A N 1
ATOM 1507 C CA . ARG A 1 189 ? 1.111 -5.226 -17.549 1.00 93.00 189 ARG A CA 1
ATOM 1508 C C . ARG A 1 189 ? 0.483 -4.038 -18.280 1.00 93.00 189 ARG A C 1
ATOM 1510 O O . ARG A 1 189 ? 0.013 -4.209 -19.398 1.00 93.00 189 ARG A O 1
ATOM 1517 N N . ALA A 1 190 ? 0.439 -2.864 -17.651 1.00 93.69 190 ALA A N 1
ATOM 1518 C CA . ALA A 1 190 ? -0.253 -1.686 -18.175 1.00 93.69 190 ALA A CA 1
ATOM 1519 C C . ALA A 1 190 ? 0.603 -0.807 -19.107 1.00 93.69 190 ALA A C 1
ATOM 1521 O O . ALA A 1 190 ? 0.040 -0.076 -19.921 1.00 93.69 190 ALA A O 1
ATOM 1522 N N . TYR A 1 191 ? 1.936 -0.855 -18.997 1.00 94.25 191 TYR A N 1
ATOM 1523 C CA . TYR A 1 191 ? 2.848 0.014 -19.747 1.00 94.25 191 TYR A CA 1
ATOM 1524 C C . TYR A 1 191 ? 3.819 -0.782 -20.625 1.00 94.25 191 TYR A C 1
ATOM 1526 O O . TYR A 1 191 ? 4.583 -1.604 -20.130 1.00 94.25 191 TYR A O 1
ATOM 1534 N N . GLU A 1 192 ? 3.855 -0.456 -21.919 1.00 94.25 192 GLU A N 1
ATOM 1535 C CA . GLU A 1 192 ? 4.908 -0.902 -22.847 1.00 94.25 192 GLU A CA 1
ATOM 1536 C C . GLU A 1 192 ? 6.229 -0.147 -22.608 1.00 94.25 192 GLU A C 1
ATOM 1538 O O . GLU A 1 192 ? 7.316 -0.723 -22.670 1.00 94.25 192 GLU A O 1
ATOM 1543 N N . ALA A 1 193 ? 6.131 1.145 -22.283 1.00 95.06 193 ALA A N 1
ATOM 1544 C CA . ALA A 1 193 ? 7.246 1.984 -21.867 1.00 95.06 193 ALA A CA 1
ATOM 1545 C C . ALA A 1 193 ? 6.794 3.002 -20.806 1.00 95.06 193 ALA A C 1
ATOM 1547 O O . ALA A 1 193 ? 5.669 3.509 -20.849 1.00 95.06 193 ALA A O 1
ATOM 1548 N N . ILE A 1 194 ? 7.669 3.308 -19.849 1.00 95.38 194 ILE A N 1
ATOM 1549 C CA . ILE A 1 194 ? 7.409 4.224 -18.735 1.00 95.38 194 ILE A CA 1
ATOM 1550 C C . ILE A 1 194 ? 8.657 5.052 -18.403 1.00 95.38 194 ILE A C 1
ATOM 1552 O O . ILE A 1 194 ? 9.780 4.551 -18.402 1.00 95.38 194 ILE A O 1
ATOM 1556 N N . ARG A 1 195 ? 8.458 6.340 -18.107 1.00 94.19 195 ARG A N 1
ATOM 1557 C CA . ARG A 1 195 ? 9.531 7.252 -17.682 1.00 94.19 195 ARG A CA 1
ATOM 1558 C C . ARG A 1 195 ? 10.056 6.900 -16.289 1.00 94.19 195 ARG A C 1
ATOM 1560 O O . ARG A 1 195 ? 9.274 6.483 -15.430 1.00 94.19 195 ARG A O 1
ATOM 1567 N N . ALA A 1 196 ? 11.350 7.115 -16.056 1.00 93.25 196 ALA A N 1
ATOM 1568 C CA . ALA A 1 196 ? 12.023 6.786 -14.799 1.00 93.25 196 ALA A CA 1
ATOM 1569 C C . ALA A 1 196 ? 11.348 7.405 -13.563 1.00 93.25 196 ALA A C 1
ATOM 1571 O O . ALA A 1 196 ? 11.061 6.698 -12.600 1.00 93.25 196 ALA A O 1
ATOM 1572 N N . GLU A 1 197 ? 11.005 8.692 -13.615 1.00 92.62 197 GLU A N 1
ATOM 1573 C CA . GLU A 1 197 ? 10.391 9.438 -12.511 1.00 92.62 197 GLU A CA 1
ATOM 1574 C C . GLU A 1 197 ? 8.998 8.896 -12.177 1.00 92.62 197 GLU A C 1
ATOM 1576 O O . GLU A 1 197 ? 8.598 8.835 -11.013 1.00 92.62 197 GLU A O 1
ATOM 1581 N N . ARG A 1 198 ? 8.246 8.460 -13.198 1.00 93.88 198 ARG A N 1
ATOM 1582 C CA . ARG A 1 198 ? 6.920 7.851 -13.022 1.00 93.88 198 ARG A CA 1
ATOM 1583 C C . ARG A 1 198 ? 7.016 6.448 -12.438 1.00 93.88 198 ARG A C 1
ATOM 1585 O O . ARG A 1 198 ? 6.266 6.150 -11.515 1.00 93.88 198 ARG A O 1
ATOM 1592 N N . ALA A 1 199 ? 7.955 5.630 -12.911 1.00 94.06 199 ALA A N 1
ATOM 1593 C CA . ALA A 1 199 ? 8.233 4.329 -12.309 1.00 94.06 199 ALA A CA 1
ATOM 1594 C C . ALA A 1 199 ? 8.653 4.469 -10.835 1.00 94.06 199 ALA A C 1
ATOM 1596 O O . ALA A 1 199 ? 8.112 3.774 -9.979 1.00 94.06 199 ALA A O 1
ATOM 1597 N N . ALA A 1 200 ? 9.538 5.421 -10.523 1.00 93.81 200 ALA A N 1
ATOM 1598 C CA . ALA A 1 200 ? 9.949 5.726 -9.155 1.00 93.81 200 ALA A CA 1
ATOM 1599 C C . ALA A 1 200 ? 8.771 6.178 -8.272 1.00 93.81 200 ALA A C 1
ATOM 1601 O O . ALA A 1 200 ? 8.583 5.620 -7.194 1.00 93.81 200 ALA A O 1
ATOM 1602 N N . THR A 1 201 ? 7.932 7.101 -8.763 1.00 94.62 201 THR A N 1
ATOM 1603 C CA . THR A 1 201 ? 6.715 7.580 -8.067 1.00 94.62 201 THR A CA 1
ATOM 1604 C C . THR A 1 201 ? 5.746 6.444 -7.735 1.00 94.62 201 THR A C 1
ATOM 1606 O O . THR A 1 201 ? 5.098 6.443 -6.689 1.00 94.62 201 THR A O 1
ATOM 1609 N N . TYR A 1 202 ? 5.586 5.484 -8.647 1.00 95.38 202 TYR A N 1
ATOM 1610 C CA . TYR A 1 202 ? 4.664 4.377 -8.424 1.00 95.38 202 TYR A CA 1
ATOM 1611 C C . TYR A 1 202 ? 5.225 3.284 -7.511 1.00 95.38 202 TYR A C 1
ATOM 1613 O O . TYR A 1 202 ? 4.443 2.574 -6.893 1.00 95.38 202 TYR A O 1
ATOM 1621 N N . LEU A 1 203 ? 6.548 3.137 -7.415 1.00 94.44 203 LEU A N 1
ATOM 1622 C CA . LEU A 1 203 ? 7.198 2.083 -6.626 1.00 94.44 203 LEU A CA 1
ATOM 1623 C C . LEU A 1 203 ? 7.750 2.577 -5.279 1.00 94.44 203 LEU A C 1
ATOM 1625 O O . LEU A 1 203 ? 8.313 1.786 -4.520 1.00 94.44 203 LEU A O 1
ATOM 1629 N N . GLY A 1 204 ? 7.604 3.870 -4.975 1.00 93.25 204 GLY A N 1
ATOM 1630 C CA . GLY A 1 204 ? 8.125 4.473 -3.749 1.00 93.25 204 GLY A CA 1
ATOM 1631 C C . GLY A 1 204 ? 9.650 4.551 -3.750 1.00 93.25 204 GLY A C 1
ATOM 1632 O O . GLY A 1 204 ? 10.279 4.228 -2.741 1.00 93.25 204 GLY A O 1
ATOM 1633 N N . LEU A 1 205 ? 10.242 4.864 -4.905 1.00 92.50 205 LEU A N 1
ATOM 1634 C CA . LEU A 1 205 ? 11.687 4.949 -5.138 1.00 92.50 205 LEU A CA 1
ATOM 1635 C C . LEU A 1 205 ? 12.104 6.362 -5.584 1.00 92.50 205 LEU A C 1
ATOM 1637 O O . LEU A 1 205 ? 13.079 6.522 -6.310 1.00 92.50 205 LEU A O 1
ATOM 1641 N N . GLU A 1 206 ? 11.365 7.399 -5.188 1.00 88.31 206 GLU A N 1
ATOM 1642 C CA . GLU A 1 206 ? 11.621 8.793 -5.578 1.00 88.31 206 GLU A CA 1
ATOM 1643 C C . GLU A 1 206 ? 12.991 9.305 -5.102 1.00 88.31 206 GLU A C 1
ATOM 1645 O O . GLU A 1 206 ? 13.607 10.126 -5.775 1.00 88.31 206 GLU A O 1
ATOM 1650 N N . GLU A 1 207 ? 13.510 8.767 -3.993 1.00 88.12 207 GLU A N 1
ATOM 1651 C CA . GLU A 1 207 ? 14.875 9.018 -3.496 1.00 88.12 207 GLU A CA 1
ATOM 1652 C C . GLU A 1 207 ? 15.971 8.513 -4.458 1.00 88.12 207 GLU A C 1
ATOM 1654 O O . GLU A 1 207 ? 17.124 8.928 -4.366 1.00 88.12 207 GLU A O 1
ATOM 1659 N N . GLU A 1 208 ? 15.616 7.635 -5.401 1.00 89.12 208 GLU A N 1
ATOM 1660 C CA . GLU A 1 208 ? 16.501 7.090 -6.432 1.00 89.12 208 GLU A CA 1
ATOM 1661 C C . GLU A 1 208 ? 16.417 7.856 -7.767 1.00 89.12 208 GLU A C 1
ATOM 1663 O O . GLU A 1 208 ? 16.918 7.381 -8.787 1.00 89.12 208 GLU A O 1
ATOM 1668 N N . ILE A 1 209 ? 15.805 9.044 -7.780 1.00 90.06 209 ILE A N 1
ATOM 1669 C CA . ILE A 1 209 ? 15.866 10.000 -8.895 1.00 90.06 209 ILE A CA 1
ATOM 1670 C C . ILE A 1 209 ? 16.889 11.094 -8.571 1.00 90.06 209 ILE A C 1
ATOM 1672 O O . ILE A 1 209 ? 16.917 11.648 -7.471 1.00 90.06 209 ILE A O 1
ATOM 1676 N N . GLN A 1 210 ? 17.748 11.427 -9.534 1.00 82.56 210 GLN A N 1
ATOM 1677 C CA . GLN A 1 210 ? 18.785 12.442 -9.366 1.00 82.56 210 GLN A CA 1
ATOM 1678 C C . GLN A 1 210 ? 18.211 13.856 -9.531 1.00 82.56 210 GLN A C 1
ATOM 1680 O O . GLN A 1 210 ? 18.299 14.462 -10.599 1.00 82.56 210 GLN A O 1
ATOM 1685 N N . GLY A 1 211 ? 17.651 14.388 -8.441 1.00 69.69 211 GLY A N 1
ATOM 1686 C CA . GLY A 1 211 ? 17.242 15.791 -8.305 1.00 69.69 211 GLY A CA 1
ATOM 1687 C C . GLY A 1 211 ? 16.269 16.283 -9.384 1.00 69.69 211 GLY A C 1
ATOM 1688 O O . GLY A 1 211 ? 15.481 15.516 -9.934 1.00 69.69 211 GLY A O 1
ATOM 1689 N N . ASP A 1 212 ? 16.350 17.577 -9.708 1.00 66.56 212 ASP A N 1
ATOM 1690 C CA . ASP A 1 212 ? 15.458 18.239 -10.675 1.00 66.56 212 ASP A CA 1
ATOM 1691 C C . ASP A 1 212 ? 15.654 17.773 -12.133 1.00 66.56 212 ASP A C 1
ATOM 1693 O O . ASP A 1 212 ? 14.858 18.125 -13.003 1.00 66.56 212 ASP A O 1
ATOM 1697 N N . SER A 1 213 ? 16.702 16.995 -12.426 1.00 68.88 213 SER A N 1
ATOM 1698 C CA . SER A 1 213 ? 16.980 16.485 -13.776 1.00 68.88 213 SER A CA 1
ATOM 1699 C C . SER A 1 213 ? 16.112 15.295 -14.198 1.00 68.88 213 SER A C 1
ATOM 1701 O O . SER A 1 213 ? 16.105 14.968 -15.379 1.00 68.88 213 SER A O 1
ATOM 1703 N N . GLY A 1 214 ? 15.403 14.631 -13.276 1.00 73.31 214 GLY A N 1
ATOM 1704 C CA . GLY A 1 214 ? 14.558 13.461 -13.584 1.00 73.31 214 GLY A CA 1
ATOM 1705 C C . GLY A 1 214 ? 15.321 12.167 -13.917 1.00 73.31 214 GLY A C 1
ATOM 1706 O O . GLY A 1 214 ? 14.728 11.090 -13.965 1.00 73.31 214 GLY A O 1
ATOM 1707 N N . GLU A 1 215 ? 16.641 12.240 -14.089 1.00 85.00 215 GLU A N 1
ATOM 1708 C CA . GLU A 1 215 ? 17.480 11.090 -14.425 1.00 85.00 215 GLU A CA 1
ATOM 1709 C C . GLU A 1 215 ? 17.466 10.008 -13.327 1.00 85.00 215 GLU A C 1
ATOM 1711 O O . GLU A 1 215 ? 17.589 10.325 -12.137 1.00 85.00 215 GLU A O 1
ATOM 1716 N N . PRO A 1 216 ? 17.360 8.715 -13.686 1.00 89.50 216 PRO A N 1
ATOM 1717 C CA . PRO A 1 216 ? 17.408 7.627 -12.719 1.00 89.50 216 PRO A CA 1
ATOM 1718 C C . PRO A 1 216 ? 18.800 7.476 -12.097 1.00 89.50 216 PRO A C 1
ATOM 1720 O O . PRO A 1 216 ? 19.826 7.547 -12.777 1.00 89.50 216 PRO A O 1
ATOM 1723 N N . SER A 1 217 ? 18.857 7.150 -10.805 1.00 91.50 217 SER A N 1
ATOM 1724 C CA . SER A 1 217 ? 20.097 6.670 -10.201 1.00 91.50 217 SER A CA 1
ATOM 1725 C C . SER A 1 217 ? 20.511 5.327 -10.836 1.00 91.50 217 SER A C 1
ATOM 1727 O O . SER A 1 217 ? 19.655 4.523 -11.230 1.00 91.50 217 SER A O 1
ATOM 1729 N N . PRO A 1 218 ? 21.818 4.997 -10.873 1.00 91.25 218 PRO A N 1
ATOM 1730 C CA . PRO A 1 218 ? 22.274 3.664 -11.273 1.00 91.25 218 PRO A CA 1
ATOM 1731 C C . PRO A 1 218 ? 21.635 2.536 -10.447 1.00 91.25 218 PRO A C 1
ATOM 1733 O O . PRO A 1 218 ? 21.467 1.423 -10.944 1.00 91.25 218 PRO A O 1
ATOM 1736 N N . LYS A 1 219 ? 21.241 2.828 -9.199 1.00 92.50 219 LYS A N 1
ATOM 1737 C CA . LYS A 1 219 ? 20.557 1.898 -8.299 1.00 92.50 219 LYS A CA 1
ATOM 1738 C C . LYS A 1 219 ? 19.091 1.690 -8.704 1.00 92.50 219 LYS A C 1
ATOM 1740 O O . LYS A 1 219 ? 18.652 0.544 -8.690 1.00 92.50 219 LYS A O 1
ATOM 1745 N N . LEU A 1 220 ? 18.366 2.716 -9.169 1.00 92.94 220 LEU A N 1
ATOM 1746 C CA . LEU A 1 220 ? 17.025 2.540 -9.753 1.00 92.94 220 LEU A CA 1
ATOM 1747 C C . LEU A 1 220 ? 17.068 1.642 -10.997 1.00 92.94 220 LEU A C 1
ATOM 1749 O O . LEU A 1 220 ? 16.304 0.680 -11.091 1.00 92.94 220 LEU A O 1
ATOM 1753 N N . ILE A 1 221 ? 18.004 1.914 -11.916 1.00 93.81 221 ILE A N 1
ATOM 1754 C CA . ILE A 1 221 ? 18.218 1.082 -13.112 1.00 93.81 221 ILE A CA 1
ATOM 1755 C C . ILE A 1 221 ? 18.509 -0.363 -12.696 1.00 93.81 221 ILE A C 1
ATOM 1757 O O . ILE A 1 221 ? 17.890 -1.290 -13.219 1.00 93.81 221 ILE A O 1
ATOM 1761 N N . GLN A 1 222 ? 19.407 -0.574 -11.729 1.00 93.88 222 GLN A N 1
ATOM 1762 C CA . GLN A 1 222 ? 19.756 -1.906 -11.236 1.00 93.88 222 GLN A CA 1
ATOM 1763 C C . GLN A 1 222 ? 18.553 -2.645 -10.628 1.00 93.88 222 GLN A C 1
ATOM 1765 O O . GLN A 1 222 ? 18.321 -3.798 -10.983 1.00 93.88 222 GLN A O 1
ATOM 1770 N N . ILE A 1 223 ? 17.765 -1.997 -9.763 1.00 93.50 223 ILE A N 1
ATOM 1771 C CA . ILE A 1 223 ? 16.590 -2.602 -9.111 1.00 93.50 223 ILE A CA 1
ATOM 1772 C C . ILE A 1 223 ? 15.566 -3.077 -10.152 1.00 93.50 223 ILE A C 1
ATOM 1774 O O . ILE A 1 223 ? 15.076 -4.206 -10.076 1.00 93.50 223 ILE A O 1
ATOM 1778 N N . LEU A 1 224 ? 15.250 -2.238 -11.141 1.00 94.00 224 LEU A N 1
ATOM 1779 C CA . LEU A 1 224 ? 14.224 -2.549 -12.140 1.00 94.00 224 LEU A CA 1
ATOM 1780 C C . LEU A 1 224 ? 14.718 -3.564 -13.181 1.00 94.00 224 LEU A C 1
ATOM 1782 O O . LEU A 1 224 ? 13.972 -4.471 -13.555 1.00 94.00 224 LEU A O 1
ATOM 1786 N N . THR A 1 225 ? 15.988 -3.488 -13.591 1.00 93.88 225 THR A N 1
ATOM 1787 C CA . THR A 1 225 ? 16.572 -4.467 -14.526 1.00 93.88 225 THR A CA 1
ATOM 1788 C C . THR A 1 225 ? 16.774 -5.846 -13.896 1.00 93.88 225 THR A C 1
ATOM 1790 O O . THR A 1 225 ? 16.518 -6.852 -14.556 1.00 93.88 225 THR A O 1
ATOM 1793 N N . GLN A 1 226 ? 17.111 -5.932 -12.603 1.00 93.75 226 GLN A N 1
ATOM 1794 C CA . GLN A 1 226 ? 17.112 -7.200 -11.855 1.00 93.75 226 GLN A CA 1
ATOM 1795 C C . GLN A 1 226 ? 15.717 -7.832 -11.771 1.00 93.75 226 GLN A C 1
ATOM 1797 O O . GLN A 1 226 ? 15.593 -9.054 -11.793 1.00 93.75 226 GLN A O 1
ATOM 1802 N N . ARG A 1 227 ? 14.659 -7.012 -11.742 1.00 91.75 227 ARG A N 1
ATOM 1803 C CA . ARG A 1 227 ? 13.260 -7.459 -11.830 1.00 91.75 227 ARG A CA 1
ATOM 1804 C C . ARG A 1 227 ? 12.776 -7.681 -13.278 1.00 91.75 227 ARG A C 1
ATOM 1806 O O . ARG A 1 227 ? 11.589 -7.901 -13.513 1.00 91.75 227 ARG A O 1
ATOM 1813 N N . GLY A 1 228 ? 13.684 -7.684 -14.256 1.00 91.62 228 GLY A N 1
ATOM 1814 C CA . GLY A 1 228 ? 13.427 -8.087 -15.642 1.00 91.62 228 GLY A CA 1
ATOM 1815 C C . GLY A 1 228 ? 12.946 -6.982 -16.587 1.00 91.62 228 GLY A C 1
ATOM 1816 O O . GLY A 1 228 ? 12.672 -7.275 -17.752 1.00 91.62 228 GLY A O 1
ATOM 1817 N N . TRP A 1 229 ? 12.856 -5.727 -16.137 1.00 94.94 229 TRP A N 1
ATOM 1818 C CA . TRP A 1 229 ? 12.618 -4.595 -17.039 1.00 94.94 229 TRP A CA 1
ATOM 1819 C C . TRP A 1 229 ? 13.868 -4.301 -17.880 1.00 94.94 229 TRP A C 1
ATOM 1821 O O . TRP A 1 229 ? 14.986 -4.650 -17.504 1.00 94.94 229 TRP A O 1
ATOM 1831 N N . VAL A 1 230 ? 13.698 -3.644 -19.025 1.00 95.31 230 VAL A N 1
ATOM 1832 C CA . VAL A 1 230 ? 14.819 -3.170 -19.853 1.00 95.31 230 VAL A CA 1
ATOM 1833 C C . VAL A 1 230 ? 14.930 -1.657 -19.708 1.00 95.31 230 VAL A C 1
ATOM 1835 O O . VAL A 1 230 ? 13.916 -0.968 -19.755 1.00 95.31 230 VAL A O 1
ATOM 1838 N N . TRP A 1 231 ? 16.145 -1.141 -19.521 1.00 94.88 231 TRP A N 1
ATOM 1839 C CA . TRP A 1 231 ? 16.417 0.296 -19.575 1.00 94.88 231 TRP A CA 1
ATOM 1840 C C . TRP A 1 231 ? 16.843 0.692 -20.989 1.00 94.88 231 TRP A C 1
ATOM 1842 O O . TRP A 1 231 ? 17.751 0.084 -21.556 1.00 94.88 231 TRP A O 1
ATOM 1852 N N . ASP A 1 232 ? 16.175 1.701 -21.533 1.00 93.38 232 ASP A N 1
ATOM 1853 C CA . ASP A 1 232 ? 16.453 2.332 -22.815 1.00 93.38 232 ASP A CA 1
ATOM 1854 C C . ASP A 1 232 ? 17.146 3.673 -22.539 1.00 93.38 232 ASP A C 1
ATOM 1856 O O . ASP A 1 232 ? 16.516 4.636 -22.096 1.00 93.38 232 ASP A O 1
ATOM 1860 N N . ALA A 1 233 ? 18.469 3.700 -22.714 1.00 90.00 233 ALA A N 1
ATOM 1861 C CA . ALA A 1 233 ? 19.295 4.858 -22.380 1.00 90.00 233 ALA A CA 1
ATOM 1862 C C . ALA A 1 233 ? 19.199 5.992 -23.413 1.00 90.00 233 ALA A C 1
ATOM 1864 O O . ALA A 1 233 ? 19.530 7.122 -23.074 1.00 90.00 233 ALA A O 1
ATOM 1865 N N . ASP A 1 234 ? 18.748 5.701 -24.637 1.00 89.56 234 ASP A N 1
ATOM 1866 C CA . ASP A 1 234 ? 18.596 6.705 -25.694 1.00 89.56 234 ASP A CA 1
ATOM 1867 C C . ASP A 1 234 ? 17.248 7.438 -25.557 1.00 89.56 234 ASP A C 1
ATOM 1869 O O . ASP A 1 234 ? 17.171 8.652 -25.748 1.00 89.56 234 ASP A O 1
ATOM 1873 N N . GLU A 1 235 ? 16.181 6.723 -25.173 1.00 89.19 235 GLU A N 1
ATOM 1874 C CA . GLU A 1 235 ? 14.855 7.317 -24.923 1.00 89.19 235 GLU A CA 1
ATOM 1875 C C . GLU A 1 235 ? 14.639 7.773 -23.463 1.00 89.19 235 GLU A C 1
ATOM 1877 O O . GLU A 1 235 ? 13.662 8.471 -23.177 1.00 89.19 235 GLU A O 1
ATOM 1882 N N . HIS A 1 236 ? 15.534 7.397 -22.540 1.00 89.56 236 HIS A N 1
ATOM 1883 C CA . HIS A 1 236 ? 15.394 7.548 -21.082 1.00 89.56 236 HIS A CA 1
ATOM 1884 C C . HIS A 1 236 ? 14.099 6.902 -20.534 1.00 89.56 236 HIS A C 1
ATOM 1886 O O . HIS A 1 236 ? 13.382 7.466 -19.697 1.00 89.56 236 HIS A O 1
ATOM 1892 N N . LEU A 1 237 ? 13.783 5.695 -21.018 1.00 94.19 237 LEU A N 1
ATOM 1893 C CA . LEU A 1 237 ? 12.572 4.945 -20.668 1.00 94.19 237 LEU A CA 1
ATOM 1894 C C . LEU A 1 237 ? 12.898 3.553 -20.123 1.00 94.19 237 LEU A C 1
ATOM 1896 O O . LEU A 1 237 ? 13.776 2.849 -20.613 1.00 94.19 237 LEU A O 1
ATOM 1900 N N . PHE A 1 238 ? 12.110 3.095 -19.155 1.00 95.31 238 PHE A N 1
ATOM 1901 C CA . PHE A 1 238 ? 12.011 1.671 -18.864 1.00 95.31 238 PHE A CA 1
ATOM 1902 C C . PHE A 1 238 ? 10.980 1.030 -19.788 1.00 95.31 238 PHE A C 1
ATOM 1904 O O . PHE A 1 238 ? 9.894 1.575 -19.977 1.00 95.31 238 PHE A O 1
ATOM 1911 N N . ARG A 1 239 ? 11.291 -0.156 -20.307 1.00 94.62 239 ARG A N 1
ATOM 1912 C CA . ARG A 1 239 ? 10.359 -1.046 -21.007 1.00 94.62 239 ARG A CA 1
ATOM 1913 C C . ARG A 1 239 ? 10.053 -2.233 -20.089 1.00 94.62 239 ARG A C 1
ATOM 1915 O O . ARG A 1 239 ? 10.917 -3.108 -19.929 1.00 94.62 239 ARG A O 1
ATOM 1922 N N . PRO A 1 240 ? 8.890 -2.242 -19.413 1.00 93.19 240 PRO A N 1
ATOM 1923 C CA . PRO A 1 240 ? 8.510 -3.337 -18.541 1.00 93.19 240 PRO A CA 1
ATOM 1924 C C . PRO A 1 240 ? 8.352 -4.656 -19.299 1.00 93.19 240 PRO A C 1
ATOM 1926 O O . PRO A 1 240 ? 8.114 -4.687 -20.505 1.00 93.19 240 PRO A O 1
ATOM 1929 N N . LYS A 1 241 ? 8.474 -5.767 -18.574 1.00 86.12 241 LYS A N 1
ATOM 1930 C CA . LYS A 1 241 ? 8.159 -7.101 -19.091 1.00 86.12 241 LYS A CA 1
ATOM 1931 C C . LYS A 1 241 ? 7.250 -7.813 -18.110 1.00 86.12 241 LYS A C 1
ATOM 1933 O O . LYS A 1 241 ? 7.568 -7.895 -16.923 1.00 86.12 241 LYS A O 1
ATOM 1938 N N . VAL A 1 242 ? 6.149 -8.363 -18.611 1.00 76.25 242 VAL A N 1
ATOM 1939 C CA . VAL A 1 242 ? 5.294 -9.240 -17.814 1.00 76.25 242 VAL A CA 1
ATOM 1940 C C . VAL A 1 242 ? 6.060 -10.533 -17.538 1.00 76.25 242 VAL A C 1
ATOM 1942 O O . VAL A 1 242 ? 6.419 -11.265 -18.459 1.00 76.25 242 VAL A O 1
ATOM 1945 N N . GLN A 1 243 ? 6.328 -10.817 -16.264 1.00 64.94 243 GLN A N 1
ATOM 1946 C CA . GLN A 1 243 ? 6.766 -12.143 -15.841 1.00 64.94 243 GLN A CA 1
ATOM 1947 C C . GLN A 1 243 ? 5.520 -12.993 -15.564 1.00 64.94 243 GLN A C 1
ATOM 1949 O O . GLN A 1 243 ? 4.979 -12.971 -14.461 1.00 64.94 243 GLN A O 1
ATOM 1954 N N . ASP A 1 244 ? 5.049 -13.730 -16.572 1.00 53.31 244 ASP A N 1
ATOM 1955 C CA . ASP A 1 244 ? 3.876 -14.616 -16.444 1.00 53.31 244 ASP A CA 1
ATOM 1956 C C . ASP A 1 244 ? 4.164 -15.925 -15.690 1.00 53.31 244 ASP A C 1
ATOM 1958 O O . ASP A 1 244 ? 3.255 -16.713 -15.430 1.00 53.31 244 ASP A O 1
ATOM 1962 N N . LYS A 1 245 ? 5.424 -16.170 -15.312 1.00 43.97 245 LYS A N 1
ATOM 1963 C CA . LYS A 1 245 ? 5.832 -17.350 -14.549 1.00 43.97 245 LYS A CA 1
ATOM 1964 C C . LYS A 1 245 ? 6.165 -16.945 -13.107 1.00 43.97 245 LYS A C 1
ATOM 1966 O O . LYS A 1 245 ? 6.962 -16.021 -12.937 1.00 43.97 245 LYS A O 1
ATOM 1971 N N . PRO A 1 246 ? 5.636 -17.624 -12.069 1.00 41.12 246 PRO A N 1
ATOM 1972 C CA . PRO A 1 246 ? 6.199 -17.489 -10.731 1.00 41.12 246 PRO A CA 1
ATOM 1973 C C . PRO A 1 246 ? 7.676 -17.894 -10.792 1.00 41.12 246 PRO A C 1
ATOM 1975 O O . PRO A 1 246 ? 8.013 -18.916 -11.395 1.00 41.12 246 PRO A O 1
ATOM 1978 N N . ALA A 1 247 ? 8.551 -17.067 -10.218 1.00 42.22 247 ALA A N 1
ATOM 1979 C CA . ALA A 1 247 ? 9.981 -17.331 -10.203 1.00 42.22 247 ALA A CA 1
ATOM 1980 C C . ALA A 1 247 ? 10.250 -18.613 -9.406 1.00 42.22 247 ALA A C 1
ATOM 1982 O O . ALA A 1 247 ? 10.133 -18.638 -8.181 1.00 42.22 247 ALA A O 1
ATOM 1983 N N . ASP A 1 248 ? 10.586 -19.678 -10.126 1.00 34.47 248 ASP A N 1
ATOM 1984 C CA . ASP A 1 248 ? 11.057 -20.930 -9.554 1.00 34.47 248 ASP A CA 1
ATOM 1985 C C . ASP A 1 248 ? 12.438 -20.654 -8.944 1.00 34.47 248 ASP A C 1
ATOM 1987 O O . ASP A 1 248 ? 13.411 -20.436 -9.667 1.00 34.47 248 ASP A O 1
ATOM 1991 N N . LEU A 1 249 ? 12.502 -20.540 -7.613 1.00 46.53 249 LEU A N 1
ATOM 1992 C CA . LEU A 1 249 ? 13.716 -20.191 -6.868 1.00 46.53 249 LEU A CA 1
ATOM 1993 C C . LEU A 1 249 ? 14.662 -21.396 -6.754 1.00 46.53 249 LEU A C 1
ATOM 1995 O O . LEU A 1 249 ? 15.028 -21.830 -5.661 1.00 46.53 249 LEU A O 1
ATOM 1999 N N . SER A 1 250 ? 15.097 -21.899 -7.905 1.00 38.28 250 SER A N 1
ATOM 2000 C CA . SER A 1 250 ? 16.271 -22.748 -8.051 1.00 38.28 250 SER A CA 1
ATOM 2001 C C . SER A 1 250 ? 17.353 -21.992 -8.839 1.00 38.28 250 SER A C 1
ATOM 2003 O O . SER A 1 250 ? 17.091 -21.354 -9.852 1.00 38.28 250 SER A O 1
ATOM 2005 N N . ASP A 1 251 ? 18.584 -22.034 -8.323 1.00 44.25 251 ASP A N 1
ATOM 2006 C CA . ASP A 1 251 ? 19.817 -21.582 -8.985 1.00 44.25 251 ASP A CA 1
ATOM 2007 C C . ASP A 1 251 ? 20.050 -20.078 -9.258 1.00 44.25 251 ASP A C 1
ATOM 2009 O O . ASP A 1 251 ? 20.597 -19.704 -10.295 1.00 44.25 251 ASP A O 1
ATOM 2013 N N . THR A 1 252 ? 19.903 -19.221 -8.234 1.00 35.59 252 THR A N 1
ATOM 2014 C CA . THR A 1 252 ? 20.891 -18.129 -8.031 1.00 35.59 252 THR A CA 1
ATOM 2015 C C . THR A 1 252 ? 21.337 -17.968 -6.576 1.00 35.59 252 THR A C 1
ATOM 2017 O O . THR A 1 252 ? 20.688 -17.319 -5.760 1.00 35.59 252 THR A O 1
ATOM 2020 N N . LYS A 1 253 ? 22.517 -18.533 -6.299 1.00 37.28 253 LYS A N 1
ATOM 2021 C CA . LYS A 1 253 ? 23.492 -18.220 -5.236 1.00 37.28 253 LYS A CA 1
ATOM 2022 C C . LYS A 1 253 ? 23.167 -16.999 -4.348 1.00 37.28 253 LYS A C 1
ATOM 2024 O O . LYS A 1 253 ? 23.470 -15.858 -4.692 1.00 37.28 253 LYS A O 1
ATOM 2029 N N . THR A 1 254 ? 22.674 -17.266 -3.140 1.00 48.22 254 THR A N 1
ATOM 2030 C CA . THR A 1 254 ? 22.434 -16.273 -2.081 1.00 48.22 254 THR A CA 1
ATOM 2031 C C . THR A 1 254 ? 23.703 -15.516 -1.675 1.00 48.22 254 THR A C 1
ATOM 2033 O O . THR A 1 254 ? 24.635 -16.108 -1.124 1.00 48.22 254 THR A O 1
ATOM 2036 N N . SER A 1 255 ? 23.730 -14.196 -1.860 1.00 40.69 255 SER A N 1
ATOM 2037 C CA . SER A 1 255 ? 24.628 -13.274 -1.147 1.00 40.69 255 SER A CA 1
ATOM 2038 C C . SER A 1 255 ? 24.073 -11.851 -1.196 1.00 40.69 255 SER A C 1
ATOM 2040 O O . SER A 1 255 ? 23.962 -11.276 -2.272 1.00 40.69 255 SER A O 1
ATOM 2042 N N . GLY A 1 256 ? 23.764 -11.288 -0.023 1.00 34.16 256 GLY A N 1
ATOM 2043 C CA . GLY A 1 256 ? 23.358 -9.886 0.129 1.00 34.16 256 GLY A CA 1
ATOM 2044 C C . GLY A 1 256 ? 21.849 -9.625 0.090 1.00 34.16 256 GLY A C 1
ATOM 2045 O O . GLY A 1 256 ? 21.385 -8.989 -0.844 1.00 34.16 256 GLY A O 1
ATOM 2046 N N . LEU A 1 257 ? 21.116 -10.076 1.121 1.00 38.84 257 LEU A N 1
ATOM 2047 C CA . LEU A 1 257 ? 19.892 -9.414 1.637 1.00 38.84 257 LEU A CA 1
ATOM 2048 C C . LEU A 1 257 ? 19.396 -10.003 2.983 1.00 38.84 257 LEU A C 1
ATOM 2050 O O . LEU A 1 257 ? 18.693 -9.326 3.721 1.00 38.84 257 LEU A O 1
ATOM 2054 N N . ASN A 1 258 ? 19.839 -11.206 3.376 1.00 37.69 258 ASN A N 1
ATOM 2055 C CA . ASN A 1 258 ? 19.398 -11.884 4.615 1.00 37.69 258 ASN A CA 1
ATOM 2056 C C . ASN A 1 258 ? 20.152 -11.473 5.907 1.00 37.69 258 ASN A C 1
ATOM 2058 O O . ASN A 1 258 ? 20.259 -12.273 6.834 1.00 37.69 258 ASN A O 1
ATOM 2062 N N . GLN A 1 259 ? 20.691 -10.254 6.004 1.00 42.72 259 GLN A N 1
ATOM 2063 C CA . GLN A 1 259 ? 21.248 -9.723 7.261 1.00 42.72 259 GLN A CA 1
ATOM 2064 C C . GLN A 1 259 ? 20.399 -8.558 7.777 1.00 42.72 259 GLN A C 1
ATOM 2066 O O . GLN A 1 259 ? 20.790 -7.408 7.609 1.00 42.72 259 GLN A O 1
ATOM 2071 N N . LEU A 1 260 ? 19.258 -8.874 8.413 1.00 40.09 260 LEU A N 1
ATOM 2072 C CA . LEU A 1 260 ? 18.681 -8.065 9.510 1.00 40.09 260 LEU A CA 1
ATOM 2073 C C . LEU A 1 260 ? 17.475 -8.683 10.253 1.00 40.09 260 LEU A C 1
ATOM 2075 O O . LEU A 1 260 ? 17.031 -8.101 11.237 1.00 40.09 260 LEU A O 1
ATOM 2079 N N . VAL A 1 261 ? 16.983 -9.872 9.879 1.00 41.34 261 VAL A N 1
ATOM 2080 C CA . VAL A 1 261 ? 15.981 -10.617 10.673 1.00 41.34 261 VAL A CA 1
ATOM 2081 C C . VAL A 1 261 ? 16.435 -12.071 10.815 1.00 41.34 261 VAL A C 1
ATOM 2083 O O . VAL A 1 261 ? 16.478 -12.799 9.828 1.00 41.34 261 VAL A O 1
ATOM 2086 N N . GLY A 1 262 ? 16.831 -12.486 12.025 1.00 25.77 262 GLY A N 1
ATOM 2087 C CA . GLY A 1 262 ? 17.438 -13.809 12.224 1.00 25.77 262 GLY A CA 1
ATOM 2088 C C . GLY A 1 262 ? 17.996 -14.093 13.622 1.00 25.77 262 GLY A C 1
ATOM 2089 O O . GLY A 1 262 ? 19.133 -14.540 13.738 1.00 25.77 262 GLY A O 1
ATOM 2090 N N . LEU A 1 263 ? 17.214 -13.848 14.678 1.00 36.16 263 LEU A N 1
ATOM 2091 C CA . LEU A 1 263 ? 17.476 -14.390 16.021 1.00 36.16 263 LEU A CA 1
ATOM 2092 C C . LEU A 1 263 ? 16.197 -14.984 16.629 1.00 36.16 263 LEU A C 1
ATOM 2094 O O . LEU A 1 263 ? 15.601 -14.413 17.536 1.00 36.16 263 LEU A O 1
ATOM 2098 N N . ASN A 1 264 ? 15.785 -16.140 16.105 1.00 33.47 264 ASN A N 1
ATOM 2099 C CA . ASN A 1 264 ? 15.146 -17.213 16.873 1.00 33.47 264 ASN A CA 1
ATOM 2100 C C . ASN A 1 264 ? 15.155 -18.524 16.066 1.00 33.47 264 ASN A C 1
ATOM 2102 O O . ASN A 1 264 ? 15.585 -18.537 14.915 1.00 33.47 264 ASN A O 1
ATOM 2106 N N . GLU A 1 265 ? 14.721 -19.618 16.697 1.00 34.06 265 GLU A N 1
ATOM 2107 C CA . GLU A 1 265 ? 14.740 -21.000 16.182 1.00 34.06 265 GLU A CA 1
ATOM 2108 C C . GLU A 1 265 ? 16.105 -21.696 16.110 1.00 34.06 265 GLU A C 1
ATOM 2110 O O . GLU A 1 265 ? 16.461 -22.386 15.156 1.00 34.06 265 GLU A O 1
ATOM 2115 N N . ALA A 1 266 ? 16.811 -21.647 17.241 1.00 33.84 266 ALA A N 1
ATOM 2116 C CA . ALA A 1 266 ? 17.751 -22.694 17.627 1.00 33.84 266 ALA A CA 1
ATOM 2117 C C . ALA A 1 266 ? 17.114 -23.683 18.628 1.00 33.84 266 ALA A C 1
ATOM 2119 O O . ALA A 1 266 ? 17.622 -23.807 19.739 1.00 33.84 266 ALA A O 1
ATOM 2120 N N . PHE A 1 267 ? 16.026 -24.396 18.277 1.00 33.97 267 PHE A N 1
ATOM 2121 C CA . PHE A 1 267 ? 15.608 -25.593 19.040 1.00 33.97 267 PHE A CA 1
ATOM 2122 C C . PHE A 1 267 ? 14.673 -26.573 18.290 1.00 33.97 267 PHE A C 1
ATOM 2124 O O . PHE A 1 267 ? 13.480 -26.662 18.571 1.00 33.97 267 PHE A O 1
ATOM 2131 N N . LYS A 1 268 ? 15.233 -27.424 17.415 1.00 32.94 268 LYS A N 1
ATOM 2132 C CA . LYS A 1 268 ? 14.760 -28.819 17.241 1.00 32.94 268 LYS A CA 1
ATOM 2133 C C . LYS A 1 268 ? 15.811 -29.690 16.558 1.00 32.94 268 LYS A C 1
ATOM 2135 O O . LYS A 1 268 ? 16.044 -29.628 15.358 1.00 32.94 268 LYS A O 1
ATOM 2140 N N . SER A 1 269 ? 16.465 -30.495 17.386 1.00 29.66 269 SER A N 1
ATOM 2141 C CA . SER A 1 269 ? 17.478 -31.463 16.985 1.00 29.66 269 SER A CA 1
ATOM 2142 C C . SER A 1 269 ? 16.827 -32.754 16.475 1.00 29.66 269 SER A C 1
ATOM 2144 O O . SER A 1 269 ? 15.916 -33.257 17.120 1.00 29.66 269 SER A O 1
ATOM 2146 N N . THR A 1 270 ? 17.370 -33.296 15.380 1.00 31.38 270 THR A N 1
ATOM 2147 C CA . THR A 1 270 ? 17.594 -34.738 15.135 1.00 31.38 270 THR A CA 1
ATOM 2148 C C . THR A 1 270 ? 16.413 -35.719 15.265 1.00 31.38 270 THR A C 1
ATOM 2150 O O . THR A 1 270 ? 16.006 -36.047 16.373 1.00 31.38 270 THR A O 1
ATOM 2153 N N . LEU A 1 271 ? 16.030 -36.367 14.148 1.00 31.77 271 LEU A N 1
ATOM 2154 C CA . LEU A 1 271 ? 16.169 -37.833 13.974 1.00 31.77 271 LEU A CA 1
ATOM 2155 C C . LEU A 1 271 ? 15.894 -38.320 12.523 1.00 31.77 271 LEU A C 1
ATOM 2157 O O . LEU A 1 271 ? 14.877 -38.004 11.924 1.00 31.77 271 LEU A O 1
ATOM 2161 N N . HIS A 1 272 ? 16.851 -39.103 12.011 1.00 29.58 272 HIS A N 1
ATOM 2162 C CA . HIS A 1 272 ? 16.824 -40.175 10.988 1.00 29.58 272 HIS A CA 1
ATOM 2163 C C . HIS A 1 272 ? 15.761 -40.289 9.851 1.00 29.58 272 HIS A C 1
ATOM 2165 O O . HIS A 1 272 ? 14.610 -40.616 10.103 1.00 29.58 272 HIS A O 1
ATOM 2171 N N . THR A 1 273 ? 16.247 -40.160 8.597 1.00 34.44 273 THR A N 1
ATOM 2172 C CA . THR A 1 273 ? 16.381 -41.159 7.476 1.00 34.44 273 THR A CA 1
ATOM 2173 C C . THR A 1 273 ? 15.361 -42.324 7.239 1.00 34.44 273 THR A C 1
ATOM 2175 O O . THR A 1 273 ? 14.612 -42.675 8.139 1.00 34.44 273 THR A O 1
ATOM 2178 N N . PRO A 1 274 ? 15.276 -42.938 6.022 1.00 45.75 274 PRO A N 1
ATOM 2179 C CA . PRO A 1 274 ? 14.039 -42.880 5.224 1.00 45.75 274 PRO A CA 1
ATOM 2180 C C . PRO A 1 274 ? 13.472 -44.237 4.729 1.00 45.75 274 PRO A C 1
ATOM 2182 O O . PRO A 1 274 ? 14.171 -45.246 4.685 1.00 45.75 274 PRO A O 1
ATOM 2185 N N . ALA A 1 275 ? 12.224 -44.218 4.250 1.00 32.75 275 ALA A N 1
ATOM 2186 C CA . ALA A 1 275 ? 11.524 -45.300 3.538 1.00 32.75 275 ALA A CA 1
ATOM 2187 C C . ALA A 1 275 ? 10.290 -44.704 2.816 1.00 32.75 275 ALA A C 1
ATOM 2189 O O . ALA A 1 275 ? 9.802 -43.663 3.246 1.00 32.75 275 ALA A O 1
ATOM 2190 N N . GLU A 1 276 ? 9.697 -45.268 1.762 1.00 33.31 276 GLU A N 1
ATOM 2191 C CA . GLU A 1 276 ? 10.165 -46.204 0.727 1.00 33.31 276 GLU A CA 1
ATOM 2192 C C . GLU A 1 276 ? 9.253 -46.010 -0.510 1.00 33.31 276 GLU A C 1
ATOM 2194 O O . GLU A 1 276 ? 8.146 -45.481 -0.408 1.00 33.31 276 GLU A O 1
ATOM 2199 N N . ARG A 1 277 ? 9.739 -46.358 -1.705 1.00 38.78 277 ARG A N 1
ATOM 2200 C CA . ARG A 1 277 ? 9.098 -46.071 -2.998 1.00 38.78 277 ARG A CA 1
ATOM 2201 C C . ARG A 1 277 ? 7.952 -47.047 -3.301 1.00 38.78 277 ARG A C 1
ATOM 2203 O O . ARG A 1 277 ? 8.237 -48.196 -3.617 1.00 38.78 277 ARG A O 1
ATOM 2210 N N . LEU A 1 278 ? 6.708 -46.563 -3.384 1.00 35.72 278 LEU A N 1
ATOM 2211 C CA . LEU A 1 278 ? 5.615 -47.227 -4.116 1.00 35.72 278 LEU A CA 1
ATOM 2212 C C . LEU A 1 278 ? 4.696 -46.196 -4.797 1.00 35.72 278 LEU A C 1
ATOM 2214 O O . LEU A 1 278 ? 4.062 -45.382 -4.130 1.00 35.72 278 LEU A O 1
ATOM 2218 N N . GLN A 1 279 ? 4.620 -46.255 -6.129 1.00 43.19 279 GLN A N 1
ATOM 2219 C CA . GLN A 1 279 ? 3.522 -45.685 -6.918 1.00 43.19 279 GLN A CA 1
ATOM 2220 C C . GLN A 1 279 ? 2.472 -46.786 -7.138 1.00 43.19 279 GLN A C 1
ATOM 2222 O O . GLN A 1 279 ? 2.872 -47.937 -7.317 1.00 43.19 279 GLN A O 1
ATOM 2227 N N . PRO A 1 280 ? 1.171 -46.467 -7.182 1.00 46.16 280 PRO A N 1
ATOM 2228 C CA . PRO A 1 280 ? 0.184 -47.288 -7.863 1.00 46.16 280 PRO A CA 1
ATOM 2229 C C . PRO A 1 280 ? -0.030 -46.785 -9.298 1.00 46.16 280 PRO A C 1
ATOM 2231 O O . PRO A 1 280 ? -0.191 -45.583 -9.527 1.00 46.16 280 PRO A O 1
ATOM 2234 N N . ASP A 1 281 ? -0.043 -47.721 -10.243 1.00 38.97 281 ASP A N 1
ATOM 2235 C CA . ASP A 1 281 ? -0.498 -47.497 -11.612 1.00 38.97 281 ASP A CA 1
ATOM 2236 C C . ASP A 1 281 ? -1.972 -47.0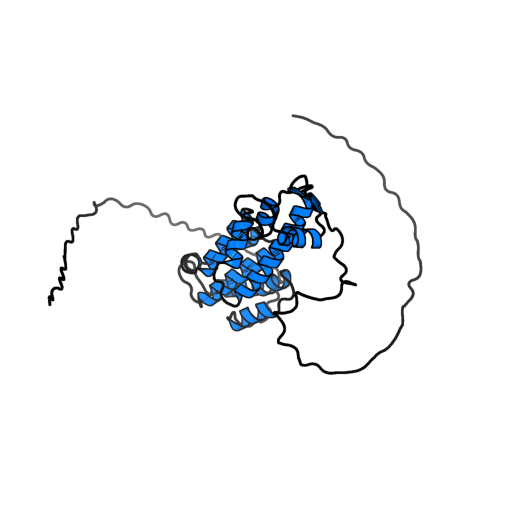52 -11.631 1.00 38.97 281 ASP A C 1
ATOM 2238 O O . ASP A 1 281 ? -2.775 -47.477 -10.796 1.00 38.97 281 ASP A O 1
ATOM 2242 N N . TYR A 1 282 ? -2.328 -46.204 -12.597 1.00 45.12 282 TYR A N 1
ATOM 2243 C CA . TYR A 1 282 ? -3.716 -45.937 -12.968 1.00 45.12 282 TYR A CA 1
ATOM 2244 C C . TYR A 1 282 ? -3.881 -46.282 -14.440 1.00 45.12 282 TYR A C 1
ATOM 2246 O O . TYR A 1 282 ? -3.298 -45.621 -15.302 1.00 45.12 282 TYR A O 1
ATOM 2254 N N . ASP A 1 283 ? -4.650 -47.337 -14.690 1.00 46.00 283 ASP A N 1
ATOM 2255 C CA . ASP A 1 283 ? -4.920 -47.834 -16.028 1.00 46.00 283 ASP A CA 1
ATOM 2256 C C . ASP A 1 283 ? -5.908 -46.952 -16.802 1.00 46.00 283 ASP A C 1
ATOM 2258 O O . ASP A 1 283 ? -6.805 -46.298 -16.266 1.00 46.00 283 ASP A O 1
ATOM 2262 N N . ASP A 1 284 ? -5.678 -47.000 -18.104 1.00 42.06 284 ASP A N 1
ATOM 2263 C CA . ASP A 1 284 ? -6.421 -46.451 -19.226 1.00 42.06 284 ASP A CA 1
ATOM 2264 C C . ASP A 1 284 ? -7.873 -46.980 -19.291 1.00 42.06 284 ASP A C 1
ATOM 2266 O O . ASP A 1 284 ? -8.087 -48.185 -19.413 1.00 42.06 284 ASP A O 1
ATOM 2270 N N . GLU A 1 285 ? -8.875 -46.091 -19.296 1.00 51.94 285 GLU A N 1
ATOM 2271 C CA . GLU A 1 285 ? -10.151 -46.354 -19.982 1.00 51.94 285 GLU A CA 1
ATOM 2272 C C . GLU A 1 285 ? -10.618 -45.104 -20.741 1.00 51.94 285 GLU A C 1
ATOM 2274 O O . GLU A 1 285 ? -11.074 -44.108 -20.172 1.00 51.94 285 GLU A O 1
ATOM 2279 N N . ALA A 1 286 ? -10.537 -45.183 -22.068 1.00 43.56 286 ALA A N 1
ATOM 2280 C CA . ALA A 1 286 ? -11.208 -44.271 -22.979 1.00 43.56 286 ALA A CA 1
ATOM 2281 C C . ALA A 1 286 ? -12.686 -44.657 -23.145 1.00 43.56 286 ALA A C 1
ATOM 2283 O O . ALA A 1 286 ? -12.997 -45.831 -23.349 1.00 43.56 286 ALA A O 1
ATOM 2284 N N . ASN A 1 287 ? -13.591 -43.670 -23.175 1.00 41.88 287 ASN A N 1
ATOM 2285 C CA . ASN A 1 287 ? -14.885 -43.849 -23.839 1.00 41.88 287 ASN A CA 1
ATOM 2286 C C . ASN A 1 287 ? -15.458 -42.534 -24.405 1.00 41.88 287 ASN A C 1
ATOM 2288 O O . ASN A 1 287 ? -16.022 -41.705 -23.695 1.00 41.88 287 ASN A O 1
ATOM 2292 N N . ASP A 1 288 ? -15.235 -42.359 -25.703 1.00 39.97 288 ASP A N 1
ATOM 2293 C CA . ASP A 1 288 ? -16.119 -41.796 -26.727 1.00 39.97 288 ASP A CA 1
ATOM 2294 C C . ASP A 1 288 ? -17.306 -40.876 -26.338 1.00 39.97 288 ASP A C 1
ATOM 2296 O O . ASP A 1 288 ? -18.356 -41.296 -25.864 1.00 39.97 288 ASP A O 1
ATOM 2300 N N . ASN A 1 289 ? -17.170 -39.619 -26.784 1.00 39.56 289 ASN A N 1
ATOM 2301 C CA . ASN A 1 289 ? -18.029 -39.007 -27.813 1.00 39.56 289 ASN A CA 1
ATOM 2302 C C . ASN A 1 289 ? -19.563 -38.995 -27.605 1.00 39.56 289 ASN A C 1
ATOM 2304 O O . ASN A 1 289 ? -20.248 -39.928 -28.017 1.00 39.56 289 ASN A O 1
ATOM 2308 N N . GLU A 1 290 ? -20.131 -37.829 -27.246 1.00 44.81 290 GLU A N 1
ATOM 2309 C CA . GLU A 1 290 ? -21.413 -37.438 -27.855 1.00 44.81 290 GLU A CA 1
ATOM 2310 C C . GLU A 1 290 ? -21.594 -35.928 -28.135 1.00 44.81 290 GLU A C 1
ATOM 2312 O O . GLU A 1 290 ? -21.589 -35.047 -27.279 1.00 44.81 290 GLU A O 1
ATOM 2317 N N . THR A 1 291 ? -21.776 -35.677 -29.426 1.00 43.03 291 THR A N 1
ATOM 2318 C CA . THR A 1 291 ? -22.152 -34.462 -30.155 1.00 43.03 291 THR A CA 1
ATOM 2319 C C . THR A 1 291 ? -23.322 -33.633 -29.580 1.00 43.03 291 THR A C 1
ATOM 2321 O O . THR A 1 291 ? -24.436 -34.136 -29.482 1.00 43.03 291 THR A O 1
ATOM 2324 N N . CYS A 1 292 ? -23.145 -32.309 -29.429 1.00 43.78 292 CYS A N 1
ATOM 2325 C CA . CYS A 1 292 ? -24.213 -31.287 -29.552 1.00 43.78 292 CYS A CA 1
ATOM 2326 C C . CYS A 1 292 ? -23.611 -29.933 -29.994 1.00 43.78 292 CYS A C 1
ATOM 2328 O O . CYS A 1 292 ? -22.932 -29.269 -29.223 1.00 43.78 292 CYS A O 1
ATOM 2330 N N . ARG A 1 293 ? -23.640 -29.617 -31.295 1.00 40.03 293 ARG A N 1
ATOM 2331 C CA . ARG A 1 293 ? -24.652 -28.794 -32.004 1.00 40.03 293 ARG A CA 1
ATOM 2332 C C . ARG A 1 293 ? -24.566 -27.279 -31.766 1.00 40.03 293 ARG A C 1
ATOM 2334 O O . ARG A 1 293 ? -24.796 -26.775 -30.677 1.00 40.03 293 ARG A O 1
ATOM 2341 N N . GLU A 1 294 ? -24.321 -26.579 -32.871 1.00 40.38 294 GLU A N 1
ATOM 2342 C CA . GLU A 1 294 ? -24.338 -25.124 -33.016 1.00 40.38 294 GLU A CA 1
ATOM 2343 C C . GLU A 1 294 ? -25.750 -24.530 -32.868 1.00 40.38 294 GLU A C 1
ATOM 2345 O O . GLU A 1 294 ? -26.733 -25.133 -33.304 1.00 40.38 294 GLU A O 1
ATOM 2350 N N . THR A 1 295 ? -25.831 -23.276 -32.412 1.00 50.31 295 THR A N 1
ATOM 2351 C CA . THR A 1 295 ? -26.931 -22.358 -32.762 1.00 50.31 295 THR A CA 1
ATOM 2352 C C . THR A 1 295 ? -26.392 -20.941 -32.991 1.00 50.31 295 THR A C 1
ATOM 2354 O O . THR A 1 295 ? -25.814 -20.374 -32.062 1.00 50.31 295 THR A O 1
ATOM 2357 N N . PRO A 1 296 ? -26.599 -20.329 -34.171 1.00 52.03 296 PRO A N 1
ATOM 2358 C CA . PRO A 1 296 ? -26.274 -18.928 -34.419 1.00 52.03 296 PRO A CA 1
ATOM 2359 C C . PRO A 1 296 ? -27.504 -18.019 -34.245 1.00 52.03 296 PRO A C 1
ATOM 2361 O O . PRO A 1 296 ? -28.547 -18.278 -34.837 1.00 52.03 296 PRO A O 1
ATOM 2364 N N . TYR A 1 297 ? -27.369 -16.909 -33.516 1.00 43.84 297 TYR A N 1
ATOM 2365 C CA . TYR A 1 297 ? -28.284 -15.754 -33.571 1.00 43.84 297 TYR A CA 1
ATOM 2366 C C . TYR A 1 297 ? -27.453 -14.492 -33.269 1.00 43.84 297 TYR A C 1
ATOM 2368 O O . TYR A 1 297 ? -26.925 -14.348 -32.174 1.00 43.84 297 TYR A O 1
ATOM 2376 N N . SER A 1 298 ? -27.058 -13.703 -34.273 1.00 47.94 298 SER A N 1
ATOM 2377 C CA . SER A 1 298 ? -27.866 -12.703 -34.998 1.00 47.94 298 SER A CA 1
ATOM 2378 C C . SER A 1 298 ? -28.217 -11.497 -34.118 1.00 47.94 298 SER A C 1
ATOM 2380 O O . SER A 1 298 ? -29.059 -11.593 -33.230 1.00 47.94 298 SER A O 1
ATOM 2382 N N . GLY A 1 299 ? -27.545 -10.367 -34.368 1.00 42.94 299 GLY A N 1
ATOM 2383 C CA . GLY A 1 299 ? -27.817 -9.085 -33.709 1.00 42.94 299 GLY A CA 1
ATOM 2384 C C . GLY A 1 299 ? -28.819 -8.214 -34.474 1.00 42.94 299 GLY A C 1
ATOM 2385 O O . GLY A 1 299 ? -29.185 -8.558 -35.594 1.00 42.94 299 GLY A O 1
ATOM 2386 N N . ARG A 1 300 ? -29.234 -7.112 -33.831 1.00 43.81 300 ARG A N 1
ATOM 2387 C CA . ARG A 1 300 ? -30.038 -5.927 -34.246 1.00 43.81 300 ARG A CA 1
ATOM 2388 C C . ARG A 1 300 ? -30.421 -5.203 -32.935 1.00 43.81 300 ARG A C 1
ATOM 2390 O O . ARG A 1 300 ? -30.553 -5.890 -31.928 1.00 43.81 300 ARG A O 1
ATOM 2397 N N . ASP A 1 301 ? -30.626 -3.894 -32.796 1.00 47.41 301 ASP A N 1
ATOM 2398 C CA . ASP A 1 301 ? -30.400 -2.676 -33.599 1.00 47.41 301 ASP A CA 1
ATOM 2399 C C . ASP A 1 301 ? -30.068 -1.561 -32.566 1.00 47.41 301 ASP A C 1
ATOM 2401 O O . ASP A 1 301 ? -30.520 -1.630 -31.425 1.00 47.41 301 ASP A O 1
ATOM 2405 N N . GLN A 1 302 ? -29.143 -0.627 -32.802 1.00 48.69 302 GLN A N 1
ATOM 2406 C CA . GLN A 1 302 ? -29.435 0.741 -33.277 1.00 48.69 302 GLN A CA 1
ATOM 2407 C C . GLN A 1 302 ? -30.820 1.324 -32.918 1.00 48.69 302 GLN A C 1
ATOM 2409 O O . GLN A 1 302 ? -31.754 1.172 -33.702 1.00 48.69 302 GLN A O 1
ATOM 2414 N N . ILE A 1 303 ? -30.890 2.107 -31.829 1.00 54.69 303 ILE A N 1
ATOM 2415 C CA . ILE A 1 303 ? -31.361 3.515 -31.818 1.00 54.69 303 ILE A CA 1
ATOM 2416 C C . ILE A 1 303 ? -30.454 4.296 -30.856 1.00 54.69 303 ILE A C 1
ATOM 2418 O O . ILE A 1 303 ? -30.213 3.763 -29.751 1.00 54.69 303 ILE A O 1
#

Foldseek 3Di:
DDDDDDDDDDDDDDDDDDDDDDDDDDDDDDDPPPPDDDDPPDDPDDPPDVDDAQDPVVLVVLVVPQPALVSSLVVLVSCVVVLLVQADLVGGNHDLVSSLLSLLQNLLSCLRVVVLVVSVVVVVSDRPVSCVPDPSNVLSVQLSVCVVVLQQLSNLCSLPPDDDDPPSNVSSVVNLVSQLVVLLLVCLVVDQKDALCVNCRNNVNNVQADPPVSQGHPVSCVVQVVVPWDQDPVVNIIGHHNPPDDPPPDDDDDDPDPPDDDPDPPDDDDDDDDDDDDDDDDDDDDDDDDDDDDDDDDDDDDD

InterPro domains:
  IPR033205 COP9 signalosome, subunit CSN8 [PTHR13339] (104-261)
  IPR033464 CSN8/PSMD8/EIF3K [PF10075] (100-246)

Organism: Rasamsonia emersonii (strain ATCC 16479 / CBS 393.64 / IMI 116815) (NCBI:txid1408163)

Solvent-accessible surface area (backbone atoms only — not comparable to full-atom values): 19922 Å² total; per-residue (Å²): 130,85,84,86,82,90,81,91,81,89,86,77,89,80,89,80,88,83,84,85,86,84,89,88,88,91,80,79,91,77,87,80,83,79,85,78,91,78,84,78,80,78,72,96,71,79,80,80,67,92,69,78,74,95,40,69,67,54,50,47,43,53,74,65,70,45,89,45,43,62,56,36,39,61,56,49,58,71,48,43,68,59,59,59,69,31,42,48,91,84,50,74,74,50,61,68,66,56,52,39,48,49,54,38,39,52,40,49,27,26,56,63,56,68,36,57,68,56,39,54,57,48,64,76,72,50,50,64,63,56,51,71,74,37,67,58,37,44,51,46,54,50,39,53,50,24,57,77,65,70,36,43,52,57,32,46,48,48,65,73,70,52,89,59,56,85,72,40,36,65,54,47,55,54,37,53,56,47,52,35,54,49,43,51,54,50,47,23,71,74,33,73,62,42,46,46,56,58,54,18,36,56,55,62,40,56,88,35,37,51,66,96,74,48,46,62,29,74,64,45,53,47,58,44,40,75,68,58,27,44,80,37,83,89,79,57,28,35,32,44,47,70,75,90,61,83,82,73,92,68,92,76,86,89,79,91,78,86,84,87,78,89,90,79,87,93,81,84,81,88,84,84,88,92,86,79,95,79,85,82,89,81,84,90,79,87,80,81,87,85,91,81,85,89,84,91,80,86,90,87,75,94,129

Secondary structure (DSSP, 8-state):
-------------------------------------------TT-----PPP--HHHHHHHHHH--SHHHHHHHHHHHHHHHHHTB-SS-B-S-HHHHHHHHHHHHHHHHHTT-HHHHHHHHTTS-HHHHHH-HHHHHHHHHHHHHHTT-HHHHHHHHHHS---TTHHHHHHHHHHHHHHHHHHHHHHH-SSEEHHHHHHHHT-GGGB-GGG-PBPHHHHHHHHHTT-EEETTTTEEE-----S-----S----SS-SSS-----------------PPP----------------------